Protein AF-0000000083140300 (afdb_homodimer)

Sequence (334 aa):
MFEVNGNLYGKDGLTNIEMFQKVVINVRMYYLTKLKNVFSENIDLYIDNAISGSGYTPVITPVLNKILIIKLCIKSSSFEAQIAYQFAHEYMHYIFFCKYGLQKPSADEREESICSAASLIVLHDMYPAFFDSFNDYVKALSNNSYRAGADLAEKVKYDINILARIIMFEVNGNLYGKDGLTNIEMFQKVVINVRMYYLTKLKNVFSENIDLYIDNAISGSGYTPVITPVLNKILIIKLCIKSSSFEAQIAYQFAHEYMHYIFFCKYGLQKPSADEREESICSAASLIVLHDMYPAFFDSFNDYVKALSNNSYRAGADLAEKVKYDINILARII

Solvent-accessible surface area (backbone atoms only — not comparable to full-atom values): 17562 Å² total; per-residue (Å²): 97,77,43,66,58,85,50,32,45,67,93,33,21,31,83,45,41,68,59,51,54,50,42,53,52,50,52,50,48,49,49,54,66,68,34,52,91,74,58,64,88,78,55,34,37,37,40,47,38,27,63,29,28,42,11,66,55,65,40,67,42,72,43,90,85,67,35,34,35,37,31,34,58,57,55,58,84,57,52,68,64,58,53,42,36,56,46,38,25,44,49,44,50,46,51,50,33,51,74,60,35,88,81,45,77,79,83,50,58,65,54,41,13,52,19,38,13,44,15,52,30,50,27,50,74,74,35,53,92,50,28,64,63,53,52,54,49,38,61,65,45,86,51,61,35,44,25,49,1,52,54,49,23,56,74,42,67,53,34,67,62,60,52,56,67,74,105,96,79,42,67,57,85,48,31,46,67,93,33,20,31,82,44,40,68,59,50,53,50,42,53,51,51,52,51,50,49,49,54,64,68,35,54,90,75,58,64,90,79,55,34,38,37,38,47,37,25,63,28,30,40,11,66,53,65,41,66,43,72,43,89,85,68,35,36,37,37,30,36,58,58,55,56,84,56,52,69,64,60,54,41,36,57,47,38,25,44,48,46,50,46,52,51,33,54,73,61,36,87,82,46,77,78,81,50,58,65,54,41,14,51,18,38,13,44,15,51,30,50,28,51,75,75,36,54,92,50,26,64,63,51,52,54,51,37,62,64,46,86,51,61,35,43,26,46,1,53,56,48,24,57,72,42,68,53,34,68,62,60,52,56,67,76,105

Foldseek 3Di:
DEEEPPPQDDDNHAPCVVLLVVLLVVLVVVCCVQCVPLFDQPAYEYEEEDQDDPPDPQDWADDPLGHIYGYHRDHNPDDSLNSLLRSQLRVLVVRVCRVPHNPDDDDDLQSLLLSLLSSLLSCVVPPVVCNVVVLVVQCPDPDPSSNSNSVVNVVQVSRNNSSSVVD/DEEEPPPQDDDQHAPCVVLLVVLLVVLVVVCCVQCVPQFDQPAYEYEEEDQDDPPDPQDWADDPLGHIYGYHRDHNPDDSLNSLLRSQLRVLVVRVCRVPHNPDDDDDLQSLLLSLLSSLLSCVVPPVVCNVVVLVVQCPDPDPSSNSNSVVNVVQVSRNNSSSVVD

Secondary structure (DSSP, 8-state):
-EEE-TT--STTS-TTHHHHHHHHHHHHHHHHHHTTTT----S-EEEEE-SBSSSSSSEEEEETTTEEEEEE---TT--HHHHHHHHHHHHHHHHHHHHH-TTPPPP-HHHHHHHHHHHHHHHHHH-HHHHHHHHHHHHT-S-HHHHHHHHHHHHTTT-HHHHHTT-/-EEE-TT--STTS-TTHHHHHHHHHHHHHHHHHHTTTT----S-EEEEE-SBSSSSSSEEEEETTTEEEEEE---TT--HHHHHHHHHHHHHHHHHHHHH-TTPPPP-HHHHHHHHHHHHHHHHHH-HHHHHHHHHHHHT-S-HHHHHHHHHHHHTTT-HHHHHTT-

Structure (mmCIF, N/CA/C/O backbone):
data_AF-0000000083140300-model_v1
#
loop_
_entity.id
_entity.type
_entity.pdbx_description
1 polymer 'IrrE N-terminal-like domain-containing protein'
#
loop_
_atom_site.group_PDB
_atom_site.id
_atom_site.type_symbol
_atom_site.label_atom_id
_atom_site.label_alt_id
_atom_site.label_comp_id
_atom_site.label_asym_id
_atom_site.label_entity_id
_atom_site.label_seq_id
_atom_site.pdbx_PDB_ins_code
_atom_site.Cartn_x
_atom_site.Cartn_y
_atom_site.Cartn_z
_atom_site.occupancy
_atom_site.B_iso_or_equiv
_atom_site.auth_seq_id
_atom_site.auth_comp_id
_atom_site.auth_asym_id
_atom_site.auth_atom_id
_atom_site.pdbx_PDB_model_num
ATOM 1 N N . MET A 1 1 ? -14.767 -9.395 -0.468 1 94.45 1 MET A N 1
ATOM 2 C CA . MET A 1 1 ? -14.617 -8.331 -1.457 1 94.45 1 MET A CA 1
ATOM 3 C C . MET A 1 1 ? -13.188 -8.278 -1.987 1 94.45 1 MET A C 1
ATOM 5 O O . MET A 1 1 ? -12.245 -8.634 -1.278 1 94.45 1 MET A O 1
ATOM 9 N N . PHE A 1 2 ? -13.097 -8.128 -3.214 1 98.23 2 PHE A N 1
ATOM 10 C CA . PHE A 1 2 ? -11.841 -8.031 -3.948 1 98.23 2 PHE A CA 1
ATOM 11 C C . PHE A 1 2 ? -11.737 -6.693 -4.67 1 98.23 2 PHE A C 1
ATOM 13 O O . PHE A 1 2 ? -12.663 -6.289 -5.376 1 98.23 2 PHE A O 1
ATOM 20 N N . GLU A 1 3 ? -10.617 -5.966 -4.442 1 98.26 3 GLU A N 1
ATOM 21 C CA . GLU A 1 3 ? -10.449 -4.649 -5.051 1 98.26 3 GLU A CA 1
ATOM 22 C C . GLU A 1 3 ? -9.007 -4.429 -5.5 1 98.26 3 GLU A C 1
ATOM 24 O O . GLU A 1 3 ? -8.068 -4.759 -4.773 1 98.26 3 GLU A O 1
ATOM 29 N N . VAL A 1 4 ? -8.839 -3.948 -6.705 1 97.57 4 VAL A N 1
ATOM 30 C CA . VAL A 1 4 ? -7.539 -3.514 -7.204 1 97.57 4 VAL A CA 1
ATOM 31 C C . VAL A 1 4 ? -7.404 -2.001 -7.049 1 97.57 4 VAL A C 1
ATOM 33 O O . VAL A 1 4 ? -8.347 -1.256 -7.325 1 97.57 4 VAL A O 1
ATOM 36 N N . ASN A 1 5 ? -6.237 -1.598 -6.598 1 96.05 5 ASN A N 1
ATOM 37 C CA . ASN A 1 5 ? -5.972 -0.171 -6.455 1 96.05 5 ASN A CA 1
ATOM 38 C C . ASN A 1 5 ? -6.299 0.591 -7.737 1 96.05 5 ASN A C 1
ATOM 40 O O . ASN A 1 5 ? -5.607 0.442 -8.746 1 96.05 5 ASN A O 1
ATOM 44 N N . GLY A 1 6 ? -7.302 1.44 -7.655 1 91.65 6 GLY A N 1
ATOM 45 C CA . GLY A 1 6 ? -7.757 2.195 -8.812 1 91.65 6 GLY A CA 1
ATOM 46 C C . GLY A 1 6 ? -6.879 3.391 -9.126 1 91.65 6 GLY A C 1
ATOM 47 O O . GLY A 1 6 ? -7.049 4.038 -10.162 1 91.65 6 GLY A O 1
ATOM 48 N N . ASN A 1 7 ? -5.855 3.645 -8.271 1 90.47 7 ASN A N 1
ATOM 49 C CA . ASN A 1 7 ? -5.025 4.835 -8.418 1 90.47 7 ASN A CA 1
ATOM 50 C C . ASN A 1 7 ? -3.669 4.501 -9.033 1 90.47 7 ASN A C 1
ATOM 52 O O . ASN A 1 7 ? -2.748 5.319 -8.999 1 90.47 7 ASN A O 1
ATOM 56 N N . LEU A 1 8 ? -3.479 3.375 -9.569 1 93.81 8 LEU A N 1
ATOM 57 C CA . LEU A 1 8 ? -2.169 2.953 -10.054 1 93.81 8 LEU A CA 1
ATOM 58 C C . LEU A 1 8 ? -1.835 3.633 -11.378 1 93.81 8 LEU A C 1
ATOM 60 O O . LEU A 1 8 ? -0.793 3.358 -11.976 1 93.81 8 LEU A O 1
ATOM 64 N N . TYR A 1 9 ? -2.671 4.537 -11.745 1 86.86 9 TYR A N 1
ATOM 65 C CA . TYR A 1 9 ? -2.383 5.324 -12.939 1 86.86 9 TYR A CA 1
ATOM 66 C C . TYR A 1 9 ? -1.663 6.618 -12.578 1 86.86 9 TYR A C 1
ATOM 68 O O . TYR A 1 9 ? -1.501 6.937 -11.398 1 86.86 9 TYR A O 1
ATOM 76 N N . GLY A 1 10 ? -1.153 7.331 -13.643 1 78.19 10 GLY A N 1
ATOM 77 C CA . GLY A 1 10 ? -0.576 8.648 -13.424 1 78.19 10 GLY A CA 1
ATOM 78 C C . GLY A 1 10 ? 0.94 8.646 -13.446 1 78.19 10 GLY A C 1
ATOM 79 O O . GLY A 1 10 ? 1.559 7.668 -13.871 1 78.19 10 GLY A O 1
ATOM 80 N N . LYS A 1 11 ? 1.532 9.727 -12.99 1 76.66 11 LYS A N 1
ATOM 81 C CA . LYS A 1 11 ? 2.959 9.992 -13.152 1 76.66 11 LYS A CA 1
ATOM 82 C C . LYS A 1 11 ? 3.797 8.982 -12.374 1 76.66 11 LYS A C 1
ATOM 84 O O . LYS A 1 11 ? 4.839 8.531 -12.853 1 76.66 11 LYS A O 1
ATOM 89 N N . ASP A 1 12 ? 3.419 8.521 -11.27 1 85.54 12 ASP A N 1
ATOM 90 C CA . ASP A 1 12 ? 4.207 7.577 -10.483 1 85.54 12 ASP A CA 1
ATOM 91 C C . ASP A 1 12 ? 3.528 6.21 -10.424 1 85.54 12 ASP A C 1
ATOM 93 O O . ASP A 1 12 ? 3.798 5.416 -9.52 1 85.54 12 ASP A O 1
ATOM 97 N N . GLY A 1 13 ? 2.667 6.073 -11.417 1 92.5 13 GLY A N 1
ATOM 98 C CA . GLY A 1 13 ? 1.947 4.811 -11.484 1 92.5 13 GLY A CA 1
ATOM 99 C C . GLY A 1 13 ? 2.481 3.876 -12.553 1 92.5 13 GLY A C 1
ATOM 100 O O . GLY A 1 13 ? 3.667 3.919 -12.887 1 92.5 13 GLY A O 1
ATOM 101 N N . LEU A 1 14 ? 1.684 2.945 -12.97 1 95.21 14 LEU A N 1
ATOM 102 C CA . LEU A 1 14 ? 2.025 1.936 -13.967 1 95.21 14 LEU A CA 1
ATOM 103 C C . LEU A 1 14 ? 1.507 2.336 -15.345 1 95.21 14 LEU A C 1
ATOM 105 O O . LEU A 1 14 ? 0.31 2.577 -15.517 1 95.21 14 LEU A O 1
ATOM 109 N N . THR A 1 15 ? 2.419 2.381 -16.349 1 94.98 15 THR A N 1
ATOM 110 C CA . THR A 1 15 ? 1.979 2.644 -17.715 1 94.98 15 THR A CA 1
ATOM 111 C C . THR A 1 15 ? 1.278 1.422 -18.302 1 94.98 15 THR A C 1
ATOM 113 O O . THR A 1 15 ? 0.521 1.539 -19.269 1 94.98 15 THR A O 1
ATOM 116 N N . ASN A 1 16 ? 1.552 0.268 -17.792 1 95.37 16 ASN A N 1
ATOM 117 C CA . ASN A 1 16 ? 0.917 -0.973 -18.222 1 95.37 16 ASN A CA 1
ATOM 118 C C . ASN A 1 16 ? -0.21 -1.383 -17.279 1 95.37 16 ASN A C 1
ATOM 120 O O . ASN A 1 16 ? -0.375 -2.568 -16.98 1 95.37 16 ASN A O 1
ATOM 124 N N . ILE A 1 17 ? -0.917 -0.393 -16.827 1 95.85 17 ILE A N 1
ATOM 125 C CA . ILE A 1 17 ? -1.918 -0.585 -15.783 1 95.85 17 ILE A CA 1
ATOM 126 C C . ILE A 1 17 ? -3.038 -1.485 -16.3 1 95.85 17 ILE A C 1
ATOM 128 O O . ILE A 1 17 ? -3.586 -2.296 -15.551 1 95.85 17 ILE A O 1
ATOM 132 N N . GLU A 1 18 ? -3.489 -1.344 -17.513 1 96.07 18 GLU A N 1
ATOM 133 C CA . GLU A 1 18 ? -4.539 -2.192 -18.07 1 96.07 18 GLU A CA 1
ATOM 134 C C . GLU A 1 18 ? -4.121 -3.659 -18.071 1 96.07 18 GLU A C 1
ATOM 136 O O . GLU A 1 18 ? -4.913 -4.536 -17.72 1 96.07 18 GLU A O 1
ATOM 141 N N . MET A 1 19 ? -2.905 -3.88 -18.56 1 97.44 19 MET A N 1
ATOM 142 C CA . MET A 1 19 ? -2.366 -5.237 -18.538 1 97.44 19 MET A CA 1
ATOM 143 C C . MET A 1 19 ? -2.29 -5.768 -17.11 1 97.44 19 MET A C 1
ATOM 145 O O . MET A 1 19 ? -2.65 -6.918 -16.852 1 97.44 19 MET A O 1
ATOM 149 N N . PHE A 1 20 ? -1.809 -4.946 -16.223 1 98.01 20 PHE A N 1
ATOM 150 C CA . PHE A 1 20 ? -1.71 -5.301 -14.812 1 98.01 20 PHE A CA 1
ATOM 151 C C . PHE A 1 20 ? -3.052 -5.79 -14.282 1 98.01 20 PHE A C 1
ATOM 153 O O . PHE A 1 20 ? -3.142 -6.882 -13.718 1 98.01 20 PHE A O 1
ATOM 160 N N . GLN A 1 21 ? -4.057 -4.967 -14.494 1 97.9 21 GLN A N 1
ATOM 161 C CA . GLN A 1 21 ? -5.389 -5.287 -13.994 1 97.9 21 GLN A CA 1
ATOM 162 C C . GLN A 1 21 ? -5.929 -6.56 -14.64 1 97.9 21 GLN A C 1
ATOM 164 O O . GLN A 1 21 ? -6.489 -7.419 -13.957 1 97.9 21 GLN A O 1
ATOM 169 N N . LYS A 1 22 ? -5.759 -6.665 -15.887 1 98.34 22 LYS A N 1
ATOM 170 C CA . LYS A 1 22 ? -6.244 -7.828 -16.624 1 98.34 22 LYS A CA 1
ATOM 171 C C . LYS A 1 22 ? -5.591 -9.111 -16.119 1 98.34 22 LYS A C 1
ATOM 173 O O . LYS A 1 22 ? -6.271 -10.115 -15.898 1 98.34 22 LYS A O 1
ATOM 178 N N . VAL A 1 23 ? -4.299 -9.095 -15.979 1 98.8 23 VAL A N 1
ATOM 179 C CA . VAL A 1 23 ? -3.561 -10.285 -15.568 1 98.8 23 VAL A CA 1
ATOM 180 C C . VAL A 1 23 ? -3.957 -10.674 -14.146 1 98.8 23 VAL A C 1
ATOM 182 O O . VAL A 1 23 ? -4.162 -11.854 -13.852 1 98.8 23 VAL A O 1
ATOM 185 N N . VAL A 1 24 ? -4.092 -9.718 -13.265 1 98.85 24 VAL A N 1
ATOM 186 C CA . VAL A 1 24 ? -4.479 -9.971 -11.881 1 98.85 24 VAL A CA 1
ATOM 187 C C . VAL A 1 24 ? -5.85 -10.643 -11.843 1 98.85 24 VAL A C 1
ATOM 189 O O . VAL A 1 24 ? -6.037 -11.649 -11.154 1 98.85 24 VAL A O 1
ATOM 192 N N . ILE A 1 25 ? -6.746 -10.106 -12.591 1 98.7 25 ILE A N 1
ATOM 193 C CA . ILE A 1 25 ? -8.105 -10.637 -12.621 1 98.7 25 ILE A CA 1
ATOM 194 C C . ILE A 1 25 ? -8.094 -12.046 -13.209 1 98.7 25 ILE A C 1
ATOM 196 O O . ILE A 1 25 ? -8.747 -12.95 -12.682 1 98.7 25 ILE A O 1
ATOM 200 N N . ASN A 1 26 ? -7.351 -12.262 -14.288 1 98.79 26 ASN A N 1
ATOM 201 C CA . ASN A 1 26 ? -7.297 -13.567 -14.938 1 98.79 26 ASN A CA 1
ATOM 202 C C . ASN A 1 26 ? -6.687 -14.624 -14.022 1 98.79 26 ASN A C 1
ATOM 204 O O . ASN A 1 26 ? -7.167 -15.758 -13.971 1 98.79 26 ASN A O 1
ATOM 208 N N . VAL A 1 27 ? -5.629 -14.29 -13.395 1 98.89 27 VAL A N 1
ATOM 209 C CA . VAL A 1 27 ? -4.976 -15.236 -12.496 1 98.89 27 VAL A CA 1
ATOM 210 C C . VAL A 1 27 ? -5.899 -15.556 -11.323 1 98.89 27 VAL A C 1
ATOM 212 O O . VAL A 1 27 ? -5.999 -16.71 -10.9 1 98.89 27 VAL A O 1
ATOM 215 N N . ARG A 1 28 ? -6.536 -14.525 -10.752 1 98.81 28 ARG A N 1
ATOM 216 C CA . ARG A 1 28 ? -7.521 -14.773 -9.704 1 98.81 28 ARG A CA 1
ATOM 217 C C . ARG A 1 28 ? -8.593 -15.747 -10.179 1 98.81 28 ARG A C 1
ATOM 219 O O . ARG A 1 28 ? -8.931 -16.699 -9.473 1 98.81 28 ARG A O 1
ATOM 226 N N . MET A 1 29 ? -9.124 -15.498 -11.33 1 98.49 29 MET A N 1
ATOM 227 C CA . MET A 1 29 ? -10.175 -16.351 -11.877 1 98.49 29 MET A CA 1
ATOM 228 C C . MET A 1 29 ? -9.671 -17.777 -12.073 1 98.49 29 MET A C 1
ATOM 230 O O . MET A 1 29 ? -10.42 -18.737 -11.882 1 98.49 29 MET A O 1
ATOM 234 N N . TYR A 1 30 ? -8.443 -17.89 -12.532 1 98.6 30 TYR A N 1
ATOM 235 C CA . TYR A 1 30 ? -7.823 -19.204 -12.653 1 98.6 30 TYR A CA 1
ATOM 236 C C . TYR A 1 30 ? -7.905 -19.969 -11.338 1 98.6 30 TYR A C 1
ATOM 238 O O . TYR A 1 30 ? -8.356 -21.117 -11.307 1 98.6 30 TYR A O 1
ATOM 246 N N . TYR A 1 31 ? -7.515 -19.365 -10.24 1 98.3 31 TYR A N 1
ATOM 247 C CA . TYR A 1 31 ? -7.537 -20.013 -8.933 1 98.3 31 TYR A CA 1
ATOM 248 C C . TYR A 1 31 ? -8.964 -20.335 -8.508 1 98.3 31 TYR A C 1
ATOM 250 O O . TYR A 1 31 ? -9.24 -21.434 -8.02 1 98.3 31 TYR A O 1
ATOM 258 N N . LEU A 1 32 ? -9.885 -19.377 -8.706 1 97.84 32 LEU A N 1
ATOM 259 C CA . LEU A 1 32 ? -11.266 -19.549 -8.267 1 97.84 32 LEU A CA 1
ATOM 260 C C . LEU A 1 32 ? -11.937 -20.694 -9.019 1 97.84 32 LEU A C 1
ATOM 262 O O . LEU A 1 32 ? -12.759 -21.417 -8.453 1 97.84 32 LEU A O 1
ATOM 266 N N . THR A 1 33 ? -11.572 -20.8 -10.27 1 97.75 33 THR A N 1
ATOM 267 C CA . THR A 1 33 ? -12.169 -21.845 -11.094 1 97.75 33 THR A CA 1
ATOM 268 C C . THR A 1 33 ? -11.567 -23.207 -10.762 1 97.75 33 THR A C 1
ATOM 270 O O . THR A 1 33 ? -12.294 -24.181 -10.561 1 97.75 33 THR A O 1
ATOM 273 N N . LYS A 1 34 ? -10.283 -23.298 -10.654 1 97.31 34 LYS A N 1
ATOM 274 C CA . LYS A 1 34 ? -9.582 -24.569 -10.495 1 97.31 34 LYS A CA 1
ATOM 275 C C . LYS A 1 34 ? -9.708 -25.092 -9.067 1 97.31 34 LYS A C 1
ATOM 277 O O . LYS A 1 34 ? -9.712 -26.304 -8.843 1 97.31 34 LYS A O 1
ATOM 282 N N . LEU A 1 35 ? -9.806 -24.135 -8.178 1 97.24 35 LEU A N 1
ATOM 283 C CA . LEU A 1 35 ? -9.763 -24.548 -6.78 1 97.24 35 LEU A CA 1
ATOM 284 C C . LEU A 1 35 ? -11.088 -24.254 -6.085 1 97.24 35 LEU A C 1
ATOM 286 O O . LEU A 1 35 ? -11.121 -24.013 -4.876 1 97.24 35 LEU A O 1
ATOM 290 N N . LYS A 1 36 ? -12.136 -24.202 -6.746 1 93.32 36 LYS A N 1
ATOM 291 C CA . LYS A 1 36 ? -13.453 -23.833 -6.235 1 93.32 36 LYS A CA 1
ATOM 292 C C . LYS A 1 36 ? -13.861 -24.727 -5.068 1 93.32 36 LYS A C 1
ATOM 294 O O . LYS A 1 36 ? -14.571 -24.287 -4.161 1 93.32 36 LYS A O 1
ATOM 299 N N . ASN A 1 37 ? -13.334 -25.956 -5.058 1 91.04 37 ASN A N 1
ATOM 300 C CA . ASN A 1 37 ? -13.731 -26.91 -4.029 1 91.04 37 ASN A CA 1
ATOM 301 C C . ASN A 1 37 ? -12.713 -26.966 -2.894 1 91.04 37 ASN A C 1
ATOM 303 O O . ASN A 1 37 ? -12.871 -27.744 -1.95 1 91.04 37 ASN A O 1
ATOM 307 N N . VAL A 1 38 ? -11.733 -26.135 -2.981 1 90.12 38 VAL A N 1
ATOM 308 C CA . VAL A 1 38 ? -10.629 -26.249 -2.033 1 90.12 38 VAL A CA 1
ATOM 309 C C . VAL A 1 38 ? -10.65 -25.063 -1.071 1 90.12 38 VAL A C 1
ATOM 311 O O . VAL A 1 38 ? -10.226 -25.183 0.081 1 90.12 38 VAL A O 1
ATOM 314 N N . PHE A 1 39 ? -11.083 -23.869 -1.541 1 89.96 39 PHE A N 1
ATOM 315 C CA . PHE A 1 39 ? -11.179 -22.715 -0.654 1 89.96 39 PHE A CA 1
ATOM 316 C C . PHE A 1 39 ? -12.236 -21.737 -1.151 1 89.96 39 PHE A C 1
ATOM 318 O O . PHE A 1 39 ? -12.757 -21.886 -2.258 1 89.96 39 PHE A O 1
ATOM 3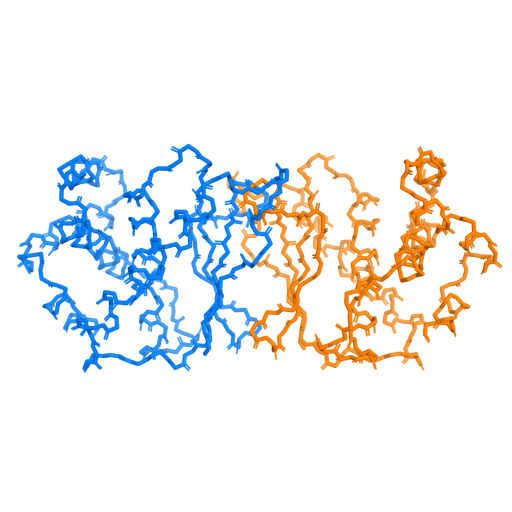25 N N . SER A 1 40 ? -12.637 -20.858 -0.4 1 92.95 40 SER A N 1
ATOM 326 C CA . SER A 1 40 ? -13.483 -19.721 -0.75 1 92.95 40 SER A CA 1
ATOM 327 C C . SER A 1 40 ? -12.85 -18.405 -0.309 1 92.95 40 SER A C 1
ATOM 329 O O . SER A 1 40 ? -12.125 -18.362 0.687 1 92.95 40 SER A O 1
ATOM 331 N N . GLU A 1 41 ? -13.019 -17.434 -1.13 1 95.87 41 GLU A N 1
ATOM 332 C CA . GLU A 1 41 ? -12.55 -16.1 -0.768 1 95.87 41 GLU A CA 1
ATOM 333 C C . GLU A 1 41 ? -13.37 -15.519 0.38 1 95.87 41 GLU A C 1
ATOM 335 O O . GLU A 1 41 ? -14.369 -14.833 0.152 1 95.87 41 GLU A O 1
ATOM 340 N N . ASN A 1 42 ? -12.942 -15.767 1.577 1 97.02 42 ASN A N 1
ATOM 341 C CA . ASN A 1 42 ? -13.728 -15.343 2.731 1 97.02 42 ASN A CA 1
ATOM 342 C C . ASN A 1 42 ? -13.053 -14.196 3.478 1 97.02 42 ASN A C 1
ATOM 344 O O 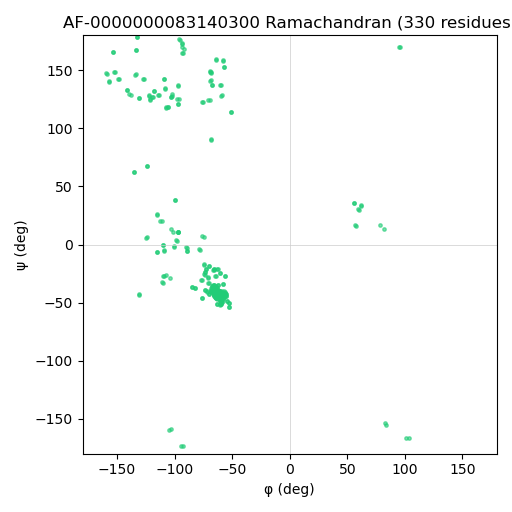. ASN A 1 42 ? -13.496 -13.81 4.561 1 97.02 42 ASN A O 1
ATOM 348 N N . ILE A 1 43 ? -11.918 -13.771 3.024 1 98.09 43 ILE A N 1
ATOM 349 C CA . ILE A 1 43 ? -11.232 -12.605 3.57 1 98.09 43 ILE A CA 1
ATOM 350 C C . ILE A 1 43 ? -11.109 -11.528 2.495 1 98.09 43 ILE A C 1
ATOM 352 O O . ILE A 1 43 ? -10.723 -11.817 1.36 1 98.09 43 ILE A O 1
ATOM 356 N N . ASP A 1 44 ? -11.444 -10.298 2.804 1 98.64 44 ASP A N 1
ATOM 357 C CA . ASP A 1 44 ? -11.344 -9.176 1.876 1 98.64 44 ASP A CA 1
ATOM 358 C C . ASP A 1 44 ? -9.901 -8.969 1.418 1 98.64 44 ASP A C 1
ATOM 360 O O . ASP A 1 44 ? -8.97 -9.07 2.22 1 98.64 44 ASP A O 1
ATOM 364 N N . LEU A 1 45 ? -9.752 -8.72 0.121 1 98.82 45 LEU A N 1
ATOM 365 C CA . LEU A 1 45 ? -8.419 -8.651 -0.467 1 98.82 45 LEU A CA 1
ATOM 366 C C . LEU A 1 45 ? -8.263 -7.392 -1.314 1 98.82 45 LEU A C 1
ATOM 368 O O . LEU A 1 45 ? -9.098 -7.111 -2.176 1 98.82 45 LEU A O 1
ATOM 372 N N . TYR A 1 46 ? -7.234 -6.595 -1.038 1 98.68 46 TYR A N 1
ATOM 373 C CA . TYR A 1 46 ? -6.877 -5.403 -1.799 1 98.68 46 TYR A CA 1
ATOM 374 C C . TYR A 1 46 ? -5.538 -5.586 -2.504 1 98.68 46 TYR A C 1
ATOM 376 O O . TYR A 1 46 ? -4.559 -6.014 -1.888 1 98.68 46 TYR A O 1
ATOM 384 N N . ILE A 1 47 ? -5.492 -5.319 -3.799 1 98.7 47 ILE A N 1
ATOM 385 C CA . ILE A 1 47 ? -4.272 -5.471 -4.584 1 98.7 47 ILE A CA 1
ATOM 386 C C . ILE A 1 47 ? -3.646 -4.101 -4.836 1 98.7 47 ILE A C 1
ATOM 388 O O . ILE A 1 47 ? -4.296 -3.205 -5.379 1 98.7 47 ILE A O 1
ATOM 392 N N . ASP A 1 48 ? -2.447 -4.004 -4.503 1 97.52 48 ASP A N 1
ATOM 393 C CA . ASP A 1 48 ? -1.678 -2.774 -4.664 1 97.52 48 ASP A CA 1
ATOM 394 C C . ASP A 1 48 ? -0.324 -3.054 -5.312 1 97.52 48 ASP A C 1
ATOM 396 O O . ASP A 1 48 ? -0.058 -4.176 -5.746 1 97.52 48 ASP A O 1
ATOM 400 N N . ASN A 1 49 ? 0.469 -2.021 -5.541 1 97.71 49 ASN A N 1
ATOM 401 C CA . ASN A 1 49 ? 1.792 -2.119 -6.149 1 97.71 49 ASN A CA 1
ATOM 402 C C . ASN A 1 49 ? 2.731 -1.036 -5.627 1 97.71 49 ASN A C 1
ATOM 404 O O . ASN A 1 49 ? 2.289 0.063 -5.285 1 97.71 49 ASN A O 1
ATOM 408 N N . ALA A 1 50 ? 3.951 -1.37 -5.436 1 95.98 50 ALA A N 1
ATOM 409 C CA . ALA A 1 50 ? 4.986 -0.388 -5.125 1 95.98 50 ALA A CA 1
ATOM 410 C C . ALA A 1 50 ? 6.369 -0.911 -5.503 1 95.98 50 ALA A C 1
ATOM 412 O O . ALA A 1 50 ? 6.693 -2.072 -5.242 1 95.98 50 ALA A O 1
ATOM 413 N N . ILE A 1 51 ? 7.198 -0.069 -6.043 1 94.38 51 ILE A N 1
ATOM 414 C CA . ILE A 1 51 ? 8.525 -0.479 -6.488 1 94.38 51 ILE A CA 1
ATOM 415 C C . ILE A 1 51 ? 9.576 -0.002 -5.488 1 94.38 51 ILE A C 1
ATOM 417 O O . ILE A 1 51 ? 10.604 -0.656 -5.299 1 94.38 51 ILE A O 1
ATOM 421 N N . SER A 1 52 ? 9.292 1.102 -4.799 1 92.78 52 SER A N 1
ATOM 422 C CA . SER A 1 52 ? 10.255 1.652 -3.851 1 92.78 52 SER A CA 1
ATOM 423 C C . SER A 1 52 ? 9.554 2.417 -2.733 1 92.78 52 SER A C 1
ATOM 425 O O . SER A 1 52 ? 8.442 2.915 -2.917 1 92.78 52 SER A O 1
ATOM 427 N N . GLY A 1 53 ? 10.16 2.389 -1.539 1 93.2 53 GLY A N 1
ATOM 428 C CA . GLY A 1 53 ? 9.676 3.174 -0.415 1 93.2 53 GLY A CA 1
ATOM 429 C C . GLY A 1 53 ? 8.525 2.516 0.321 1 93.2 53 GLY A C 1
ATOM 430 O O . GLY A 1 53 ? 7.822 3.168 1.097 1 93.2 53 GLY A O 1
ATOM 431 N N . SER A 1 54 ? 8.28 1.302 0.08 1 92.6 54 SER A N 1
ATOM 432 C CA . SER A 1 54 ? 7.106 0.648 0.65 1 92.6 54 SER 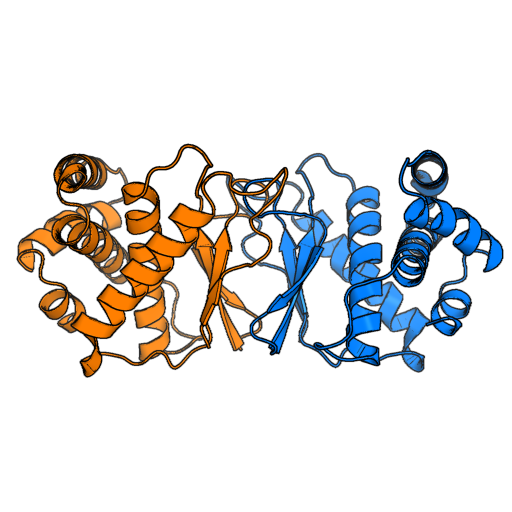A CA 1
ATOM 433 C C . SER A 1 54 ? 7.497 -0.593 1.446 1 92.6 54 SER A C 1
ATOM 435 O O . SER A 1 54 ? 6.63 -1.328 1.924 1 92.6 54 SER A O 1
ATOM 437 N N . GLY A 1 55 ? 8.778 -0.805 1.605 1 91.13 55 GLY A N 1
ATOM 438 C CA . GLY A 1 55 ? 9.245 -2.025 2.244 1 91.13 55 GLY A CA 1
ATOM 439 C C . GLY A 1 55 ? 9.332 -3.202 1.292 1 91.13 55 GLY A C 1
ATOM 440 O O . GLY A 1 55 ? 9.503 -3.019 0.084 1 91.13 55 GLY A O 1
ATOM 441 N N . TYR A 1 56 ? 9.246 -4.382 1.827 1 89.62 56 TYR A N 1
ATOM 442 C CA . TYR A 1 56 ? 9.416 -5.589 1.026 1 89.62 56 TYR A CA 1
ATOM 443 C C . TYR A 1 56 ? 8.246 -5.778 0.068 1 89.62 56 TYR A C 1
ATOM 445 O O . TYR A 1 56 ? 7.084 -5.717 0.478 1 89.62 56 TYR A O 1
ATOM 453 N N . THR A 1 57 ? 8.492 -5.887 -1.129 1 94.02 57 THR A N 1
ATOM 454 C CA . THR A 1 57 ? 7.554 -6.289 -2.171 1 94.02 57 THR A CA 1
ATOM 455 C C . THR A 1 57 ? 8.183 -7.329 -3.094 1 94.02 57 THR A C 1
ATOM 457 O O . THR A 1 57 ? 9.399 -7.334 -3.294 1 94.02 57 THR A O 1
ATOM 460 N N . PRO A 1 58 ? 7.463 -8.241 -3.616 1 96.63 58 PRO A N 1
ATOM 461 C CA . PRO A 1 58 ? 6.047 -8.537 -3.382 1 96.63 58 PRO A CA 1
ATOM 462 C C . PRO A 1 58 ? 5.785 -9.1 -1.987 1 96.63 58 PRO A C 1
ATOM 464 O O . PRO A 1 58 ? 6.667 -9.727 -1.395 1 96.63 58 PRO A O 1
ATOM 467 N N . VAL A 1 59 ? 4.55 -8.798 -1.443 1 96.82 59 VAL A N 1
ATOM 468 C CA . VAL A 1 59 ? 4.216 -9.285 -0.109 1 96.82 59 VAL A CA 1
ATOM 469 C C . VAL A 1 59 ? 2.7 -9.28 0.079 1 96.82 59 VAL A C 1
ATOM 471 O O . VAL A 1 59 ? 1.989 -8.519 -0.581 1 96.82 59 VAL A O 1
ATOM 474 N N . ILE A 1 60 ? 2.173 -10.208 0.839 1 98.1 60 ILE A N 1
ATOM 475 C CA . ILE A 1 60 ? 0.806 -10.147 1.345 1 98.1 60 ILE A CA 1
ATOM 476 C C . ILE A 1 60 ? 0.823 -9.859 2.845 1 98.1 60 ILE A C 1
ATOM 478 O O . ILE A 1 60 ? 1.611 -10.451 3.587 1 98.1 60 ILE A O 1
ATOM 482 N N . THR A 1 61 ? 0.018 -8.952 3.298 1 96.35 61 THR A N 1
ATOM 483 C CA . THR A 1 61 ? 0.052 -8.497 4.684 1 96.35 61 THR A CA 1
ATOM 484 C C . THR A 1 61 ? -1.362 -8.348 5.239 1 96.35 61 THR A C 1
ATOM 486 O O . THR A 1 61 ? -2.218 -7.722 4.611 1 96.35 61 THR A O 1
ATOM 489 N N . PRO A 1 62 ? -1.61 -8.961 6.395 1 97.55 62 PRO A N 1
ATOM 490 C CA . PRO A 1 62 ? -2.842 -8.577 7.087 1 97.55 62 PRO A CA 1
ATOM 491 C C . PRO A 1 62 ? -2.809 -7.138 7.597 1 97.55 62 PRO A C 1
ATOM 493 O O . PRO A 1 62 ? -1.781 -6.682 8.105 1 97.55 62 PRO A O 1
ATOM 496 N N . VAL A 1 63 ? -3.872 -6.457 7.42 1 97.56 63 VAL A N 1
ATOM 497 C CA . VAL A 1 63 ? -3.974 -5.06 7.829 1 97.56 63 VAL A CA 1
ATOM 498 C C . VAL A 1 63 ? -5.143 -4.889 8.797 1 97.56 63 VAL A C 1
ATOM 500 O O . VAL A 1 63 ? -6.254 -5.348 8.526 1 97.56 63 VAL A O 1
ATOM 503 N N . LEU A 1 64 ? -4.868 -4.27 9.945 1 97.8 64 LEU A N 1
ATOM 504 C CA . LEU A 1 64 ? -5.856 -3.938 10.965 1 97.8 64 LEU A CA 1
ATOM 505 C C . LEU A 1 64 ? -6.594 -5.187 11.434 1 97.8 64 LEU A C 1
ATOM 507 O O . LEU A 1 64 ? -7.691 -5.093 11.991 1 97.8 64 LEU A O 1
ATOM 511 N N . ASN A 1 65 ? -5.948 -6.375 11.087 1 95.86 65 ASN A N 1
ATOM 512 C CA . ASN A 1 65 ? -6.554 -7.669 11.381 1 95.86 65 ASN A CA 1
ATOM 513 C C . ASN A 1 65 ? -7.949 -7.786 10.774 1 95.86 65 ASN A C 1
ATOM 515 O O . ASN A 1 65 ? -8.859 -8.331 11.401 1 95.86 65 ASN A O 1
ATOM 519 N N . LYS A 1 66 ? -8.093 -7.184 9.605 1 97.27 66 LYS A N 1
ATOM 520 C CA . LYS A 1 66 ? -9.418 -7.129 8.993 1 97.27 66 LYS A CA 1
ATOM 521 C C . LYS A 1 66 ? -9.368 -7.568 7.533 1 97.27 66 LYS A C 1
ATOM 523 O O . LYS A 1 66 ? -10.281 -8.241 7.05 1 97.27 66 LYS A O 1
ATOM 528 N N . ILE A 1 67 ? -8.374 -7.1 6.844 1 98.41 67 ILE A N 1
ATOM 529 C CA . ILE A 1 67 ? -8.278 -7.383 5.416 1 98.41 67 ILE A CA 1
ATOM 530 C C . ILE A 1 67 ? -6.856 -7.819 5.071 1 98.41 67 ILE A C 1
ATOM 532 O O . ILE A 1 67 ? -5.951 -7.722 5.904 1 98.41 67 ILE A O 1
ATOM 536 N N . LEU A 1 68 ? -6.708 -8.324 3.922 1 98.63 68 LEU A N 1
ATOM 537 C CA . LEU A 1 68 ? -5.384 -8.612 3.38 1 98.63 68 LEU A CA 1
ATOM 538 C C . LEU A 1 68 ? -5.038 -7.65 2.249 1 98.63 68 LEU A C 1
ATOM 540 O O . LEU A 1 68 ? -5.902 -7.298 1.442 1 98.63 68 LEU A O 1
ATOM 544 N N . ILE A 1 69 ? -3.805 -7.268 2.201 1 98.47 69 ILE A N 1
ATOM 545 C CA . ILE A 1 69 ? -3.294 -6.462 1.098 1 98.47 69 ILE A CA 1
ATOM 546 C C . ILE A 1 69 ? -2.145 -7.197 0.411 1 98.47 69 ILE A C 1
ATOM 548 O O . ILE A 1 69 ? -1.194 -7.626 1.068 1 98.47 69 ILE A O 1
ATOM 552 N N . ILE A 1 70 ? -2.262 -7.387 -0.836 1 98.66 70 ILE A N 1
ATOM 553 C CA . ILE A 1 70 ? -1.13 -7.817 -1.65 1 98.66 70 ILE A CA 1
ATOM 554 C C . ILE A 1 70 ? -0.485 -6.605 -2.318 1 98.66 70 ILE A C 1
ATOM 556 O O . ILE A 1 70 ? -1.16 -5.83 -3 1 98.66 70 ILE A O 1
ATOM 560 N N . LYS A 1 71 ? 0.72 -6.397 -2.051 1 97.6 71 LYS A N 1
ATOM 561 C CA . LYS A 1 71 ? 1.52 -5.411 -2.772 1 97.6 71 LYS A CA 1
ATOM 562 C C . LYS A 1 71 ? 2.519 -6.09 -3.705 1 97.6 71 LYS A C 1
ATOM 564 O O . LYS A 1 71 ? 3.384 -6.844 -3.255 1 97.6 71 LYS A O 1
ATOM 569 N N . LEU A 1 72 ? 2.377 -5.838 -4.969 1 98.39 72 LEU A N 1
ATOM 570 C CA . LEU A 1 72 ? 3.309 -6.391 -5.945 1 98.39 72 LEU A CA 1
ATOM 571 C C . LEU A 1 72 ? 4.434 -5.404 -6.242 1 98.39 72 LEU A C 1
ATOM 573 O O . LEU A 1 72 ? 4.495 -4.328 -5.643 1 98.39 72 LEU A O 1
ATOM 577 N N . CYS A 1 73 ? 5.419 -5.856 -7.01 1 97.26 73 CYS A N 1
ATOM 578 C CA . CYS A 1 73 ? 6.547 -5.038 -7.439 1 97.26 73 CYS A CA 1
ATOM 579 C C . CYS A 1 73 ? 6.669 -5.031 -8.958 1 97.26 73 CYS A C 1
ATOM 581 O O . CYS A 1 73 ? 7.649 -5.535 -9.509 1 97.26 73 CYS A O 1
ATOM 583 N N . ILE A 1 74 ? 5.671 -4.412 -9.564 1 97.92 74 ILE A N 1
ATOM 584 C CA . ILE A 1 74 ? 5.591 -4.427 -11.021 1 97.92 74 ILE A CA 1
ATOM 585 C C . ILE A 1 74 ? 6.061 -3.085 -11.577 1 97.92 74 ILE A C 1
ATOM 587 O O . ILE A 1 74 ? 5.619 -2.028 -11.122 1 97.92 74 ILE A O 1
ATOM 591 N N . LYS A 1 75 ? 6.934 -3.137 -12.503 1 96 75 LYS A N 1
ATOM 592 C CA . LYS A 1 75 ? 7.401 -1.965 -13.237 1 96 75 LYS A CA 1
ATOM 593 C C . LYS A 1 75 ? 6.606 -1.771 -14.525 1 96 75 LYS A C 1
ATOM 595 O O . LYS A 1 75 ? 5.982 -2.71 -15.024 1 96 75 LYS A O 1
ATOM 600 N N . SER A 1 76 ? 6.745 -0.622 -15.067 1 94.31 76 SER A N 1
ATOM 601 C CA . SER A 1 76 ? 6.059 -0.325 -16.32 1 94.31 76 SER A CA 1
ATOM 602 C C . SER A 1 76 ? 6.602 -1.176 -17.463 1 94.31 76 SER A C 1
ATOM 604 O O . SER A 1 76 ? 5.903 -1.419 -18.449 1 94.31 76 SER A O 1
ATOM 606 N N . SER A 1 77 ? 7.806 -1.664 -17.316 1 95.12 77 SER A N 1
ATOM 607 C CA . SER A 1 77 ? 8.438 -2.476 -18.351 1 95.12 77 SER A CA 1
ATOM 608 C C . SER A 1 77 ? 8.116 -3.955 -18.167 1 95.12 77 SER A C 1
ATOM 610 O O . SER A 1 77 ? 8.458 -4.781 -19.015 1 95.12 77 SER A O 1
ATOM 612 N N . SER A 1 78 ? 7.437 -4.298 -17.081 1 96.05 78 SER A N 1
ATOM 613 C CA . SER A 1 78 ? 7.134 -5.701 -16.815 1 96.05 78 SER A CA 1
ATOM 614 C C . SER A 1 78 ? 6.127 -6.249 -17.821 1 96.05 78 SER A C 1
ATOM 616 O O . SER A 1 78 ? 5.181 -5.557 -18.2 1 96.05 78 SER A O 1
ATOM 618 N N . PHE A 1 79 ? 6.302 -7.423 -18.228 1 95.57 79 PHE A N 1
ATOM 619 C CA . PHE A 1 79 ? 5.352 -8.08 -19.118 1 95.57 79 PHE A CA 1
ATOM 620 C C . PHE A 1 79 ? 4.382 -8.95 -18.328 1 95.57 79 PHE A C 1
ATOM 622 O O . PHE A 1 79 ? 4.487 -9.051 -17.104 1 95.57 79 PHE A O 1
ATOM 629 N N . GLU A 1 80 ? 3.456 -9.528 -18.997 1 97.82 80 GLU A N 1
ATOM 630 C CA . GLU A 1 80 ? 2.322 -10.219 -18.392 1 97.82 80 GLU A CA 1
ATOM 631 C C . GLU A 1 80 ? 2.787 -11.364 -17.497 1 97.82 80 GLU A C 1
ATOM 633 O O . GLU A 1 80 ? 2.269 -11.546 -16.393 1 97.82 80 GLU A O 1
ATOM 638 N N . ALA A 1 81 ? 3.778 -12.075 -17.967 1 98.27 81 ALA A N 1
ATOM 639 C CA . ALA A 1 81 ? 4.224 -13.262 -17.242 1 98.27 81 ALA A CA 1
ATOM 640 C C . ALA A 1 81 ? 4.832 -12.884 -15.895 1 98.27 81 ALA A C 1
ATOM 642 O O . ALA A 1 81 ? 4.703 -13.626 -14.918 1 98.27 81 ALA A O 1
ATOM 643 N N . GLN A 1 82 ? 5.496 -11.748 -15.856 1 98.31 82 GLN A N 1
ATOM 644 C CA . GLN A 1 82 ? 6.069 -11.279 -14.599 1 98.31 82 GLN A CA 1
ATOM 645 C C . GLN A 1 82 ? 4.977 -10.93 -13.592 1 98.31 82 GLN A C 1
ATOM 647 O O . GLN A 1 82 ? 5.1 -11.236 -12.404 1 98.31 82 GLN A O 1
ATOM 652 N N . ILE A 1 83 ? 3.921 -10.3 -14.067 1 98.76 83 ILE A N 1
ATOM 653 C CA . ILE A 1 83 ? 2.782 -9.949 -13.225 1 98.76 83 ILE A CA 1
ATOM 654 C C . ILE A 1 83 ? 2.119 -11.219 -12.699 1 98.76 83 ILE A C 1
ATOM 656 O O . ILE A 1 83 ? 1.87 -11.346 -11.498 1 98.76 83 ILE A O 1
ATOM 660 N N . ALA A 1 84 ? 1.92 -12.159 -13.609 1 98.9 84 ALA A N 1
ATOM 661 C CA . ALA A 1 84 ? 1.266 -13.416 -13.255 1 98.9 84 ALA A CA 1
ATOM 662 C C . ALA A 1 84 ? 2.093 -14.195 -12.236 1 98.9 84 ALA A C 1
ATOM 664 O O . ALA A 1 84 ? 1.547 -14.75 -11.279 1 98.9 84 ALA A O 1
ATOM 665 N N . TYR A 1 85 ? 3.368 -14.226 -12.46 1 98.8 85 TYR A N 1
ATOM 666 C CA . TYR A 1 85 ? 4.277 -14.953 -11.582 1 98.8 85 TYR A CA 1
ATOM 667 C C . TYR A 1 85 ? 4.208 -14.414 -10.158 1 98.8 85 TYR A C 1
ATOM 669 O O . TYR A 1 85 ? 4.032 -15.178 -9.206 1 98.8 85 TYR A O 1
ATOM 677 N N . GLN A 1 86 ? 4.338 -13.113 -9.955 1 98.76 86 GLN A N 1
ATOM 678 C CA . GLN A 1 86 ? 4.326 -12.497 -8.632 1 98.76 86 GLN A CA 1
ATOM 679 C C . GLN A 1 86 ? 2.962 -12.65 -7.966 1 98.76 86 GLN A C 1
ATOM 681 O O . GLN A 1 86 ? 2.876 -13 -6.787 1 98.76 86 GLN A O 1
ATOM 686 N N . PHE A 1 87 ? 1.891 -12.418 -8.75 1 98.93 87 PHE A N 1
ATOM 687 C CA . PHE A 1 87 ? 0.553 -12.432 -8.171 1 98.93 87 PHE A CA 1
ATOM 688 C C . PHE A 1 87 ? 0.146 -13.849 -7.783 1 98.93 87 PHE A C 1
ATOM 690 O O . PHE A 1 87 ? -0.462 -14.06 -6.732 1 98.93 87 PHE A O 1
ATOM 697 N N . ALA A 1 88 ? 0.454 -14.778 -8.658 1 98.92 88 ALA A N 1
ATOM 698 C CA . ALA A 1 88 ? 0.124 -16.168 -8.35 1 98.92 88 ALA A CA 1
ATOM 699 C C . ALA A 1 88 ? 0.756 -16.603 -7.031 1 98.92 88 ALA A C 1
ATOM 701 O O . ALA A 1 88 ? 0.119 -17.287 -6.226 1 98.92 88 ALA A O 1
ATOM 702 N N . HIS A 1 89 ? 1.957 -16.211 -6.784 1 98.85 89 HIS A N 1
ATOM 703 C CA . HIS A 1 89 ? 2.668 -16.514 -5.547 1 98.85 89 HIS A CA 1
ATOM 704 C C . HIS A 1 89 ? 1.936 -15.944 -4.337 1 98.85 89 HIS A C 1
ATOM 706 O O . HIS A 1 89 ? 1.648 -16.669 -3.382 1 98.85 89 HIS A O 1
ATOM 712 N N . GLU A 1 90 ? 1.614 -14.681 -4.384 1 98.82 90 GLU A N 1
ATOM 713 C CA . GLU A 1 90 ? 0.969 -14.007 -3.261 1 98.82 90 GLU A CA 1
ATOM 714 C C . GLU A 1 90 ? -0.47 -14.482 -3.085 1 98.82 90 GLU A C 1
ATOM 716 O O . GLU A 1 90 ? -0.975 -14.546 -1.962 1 98.82 90 GLU A O 1
ATOM 721 N N . TYR A 1 91 ? -1.125 -14.812 -4.234 1 98.82 91 TYR A N 1
ATOM 722 C CA . TYR A 1 91 ? -2.494 -15.303 -4.13 1 98.82 91 TYR A CA 1
ATOM 723 C C . TYR A 1 91 ? -2.536 -16.664 -3.447 1 98.82 91 TYR A C 1
ATOM 725 O O . TYR A 1 91 ? -3.487 -16.975 -2.725 1 98.82 91 TYR A O 1
ATOM 733 N N . MET A 1 92 ? -1.517 -17.498 -3.709 1 98.6 92 MET A N 1
ATOM 734 C CA . MET A 1 92 ? -1.458 -18.764 -2.984 1 98.6 92 MET A CA 1
ATOM 735 C C . MET A 1 92 ? -1.304 -18.527 -1.486 1 98.6 92 MET A C 1
ATOM 737 O O . MET A 1 92 ? -1.93 -19.214 -0.676 1 98.6 92 MET A O 1
ATOM 741 N N . HIS A 1 93 ? -0.506 -17.554 -1.048 1 98.67 93 HIS A N 1
ATOM 742 C CA . HIS A 1 93 ? -0.486 -17.156 0.355 1 98.67 93 HIS A CA 1
ATOM 743 C C . HIS A 1 93 ? -1.876 -16.749 0.832 1 98.67 93 HIS A C 1
ATOM 745 O O . HIS A 1 93 ? -2.253 -17.032 1.971 1 98.67 93 HIS A O 1
ATOM 751 N N . TYR A 1 94 ? -2.573 -16.03 -0.001 1 98.62 94 TYR A N 1
ATOM 752 C CA . TYR A 1 94 ? -3.937 -15.632 0.333 1 98.62 94 TYR A CA 1
ATOM 753 C C . TYR A 1 94 ? -4.794 -16.848 0.662 1 98.62 94 TYR A C 1
ATOM 755 O O . TYR A 1 94 ? -5.574 -16.826 1.617 1 98.62 94 TYR A O 1
ATOM 763 N N . ILE A 1 95 ? -4.645 -17.858 -0.156 1 98.05 95 ILE A N 1
ATOM 764 C CA . ILE A 1 95 ? -5.399 -19.087 0.068 1 98.05 95 ILE A CA 1
ATOM 765 C C . ILE A 1 95 ? -5.035 -19.676 1.429 1 98.05 95 ILE A C 1
ATOM 767 O O . ILE A 1 95 ? -5.909 -20.14 2.165 1 98.05 95 ILE A O 1
ATOM 771 N N . PHE A 1 96 ? -3.747 -19.647 1.818 1 98.07 96 PHE A N 1
ATOM 772 C CA . PHE A 1 96 ? -3.343 -20.079 3.151 1 98.07 96 PHE A CA 1
ATOM 773 C C . PHE A 1 96 ? -4.063 -19.271 4.224 1 98.07 96 PHE A C 1
ATOM 775 O O . PHE A 1 96 ? -4.533 -19.829 5.218 1 98.07 96 PHE A O 1
ATOM 782 N N . PHE A 1 97 ? -4.161 -17.96 4.028 1 98.2 97 PHE A N 1
ATOM 783 C CA . PHE A 1 97 ? -4.853 -17.11 4.989 1 98.2 97 PHE A CA 1
ATOM 784 C C . PHE A 1 97 ? -6.331 -17.471 5.066 1 98.2 97 PHE A C 1
ATOM 786 O O . PHE A 1 97 ? -6.919 -17.476 6.15 1 98.2 97 PHE A O 1
ATOM 793 N N . CYS A 1 98 ? -6.924 -17.724 3.916 1 97.32 98 CYS A N 1
ATOM 794 C CA . CYS A 1 98 ? -8.338 -18.082 3.89 1 97.32 98 CYS A CA 1
ATOM 795 C C . CYS A 1 98 ? -8.588 -19.376 4.655 1 97.32 98 CYS A C 1
ATOM 797 O O . CYS A 1 98 ? -9.628 -19.53 5.298 1 97.32 98 CYS A O 1
ATOM 799 N N . LYS A 1 99 ? -7.645 -20.276 4.583 1 96.47 99 LYS A N 1
ATOM 800 C CA . LYS A 1 99 ? -7.8 -21.587 5.206 1 96.47 99 LYS A CA 1
ATOM 801 C C . LYS A 1 99 ? -7.472 -21.53 6.695 1 96.47 99 LYS A C 1
ATOM 803 O O . LYS A 1 99 ? -8.119 -22.198 7.505 1 96.47 99 LYS A O 1
ATOM 808 N N . TYR A 1 100 ? -6.462 -20.725 7.063 1 97.03 100 TYR A N 1
ATOM 809 C CA . TYR A 1 100 ? -5.937 -20.848 8.419 1 97.03 100 TYR A CA 1
ATOM 810 C C . TYR A 1 100 ? -6.179 -19.571 9.214 1 97.03 100 TYR A C 1
ATOM 812 O O . TYR A 1 100 ? -5.878 -19.51 10.409 1 97.03 100 TYR A O 1
ATOM 820 N N . GLY A 1 101 ? -6.686 -18.54 8.531 1 96.96 101 GLY A N 1
ATOM 821 C CA . GLY A 1 101 ? -7.058 -17.316 9.223 1 96.96 101 GLY A CA 1
ATOM 822 C C . GLY A 1 101 ? -5.964 -16.265 9.205 1 96.96 101 GLY A C 1
ATOM 823 O O . GLY A 1 101 ? -4.818 -16.56 8.857 1 96.96 101 GLY A O 1
ATOM 824 N N . LEU A 1 102 ? -6.296 -15.052 9.63 1 97.38 102 LEU A N 1
ATOM 825 C CA . LEU A 1 102 ? -5.407 -13.897 9.561 1 97.38 102 LEU A CA 1
ATOM 826 C C . LEU A 1 102 ? -4.294 -14.006 10.597 1 97.38 102 LEU A C 1
ATOM 828 O O . LEU A 1 102 ? -3.268 -13.331 10.485 1 97.38 102 LEU A O 1
ATOM 832 N N . GLN A 1 103 ? -4.498 -14.798 11.609 1 95.75 103 GLN A N 1
ATOM 833 C CA . GLN A 1 103 ? -3.535 -14.901 12.701 1 95.75 103 GLN A CA 1
ATOM 834 C C . GLN A 1 103 ? -2.608 -16.097 12.506 1 95.75 103 GLN A C 1
ATOM 836 O O . GLN A 1 103 ? -1.873 -16.475 13.42 1 95.75 103 GLN A O 1
ATOM 841 N N . LYS A 1 104 ? -2.715 -16.652 11.288 1 96.18 104 LYS A N 1
ATOM 842 C CA . LYS A 1 104 ? -1.825 -17.786 11.056 1 96.18 104 LYS A CA 1
ATOM 843 C C . LYS A 1 104 ? -0.365 -17.388 11.253 1 96.18 104 LYS A C 1
ATOM 845 O O . LYS A 1 104 ? -0.012 -16.214 11.118 1 96.18 104 LYS A O 1
ATOM 850 N N . PRO A 1 105 ? 0.475 -18.36 11.515 1 94.9 105 PRO A N 1
ATOM 851 C CA . PRO A 1 105 ? 1.904 -18.046 11.593 1 94.9 105 PRO A CA 1
ATOM 852 C C . PRO A 1 105 ? 2.474 -17.555 10.265 1 94.9 105 PRO A C 1
ATOM 854 O O . PRO A 1 105 ? 1.857 -17.751 9.214 1 94.9 105 PRO A O 1
ATOM 857 N N . SER A 1 106 ? 3.596 -16.882 10.355 1 95.02 106 SER A N 1
ATOM 858 C CA . SER A 1 106 ? 4.311 -16.468 9.152 1 95.02 106 SER A CA 1
ATOM 859 C C . SER A 1 106 ? 4.645 -17.664 8.268 1 95.02 106 SER A C 1
ATOM 861 O O . SER A 1 106 ? 4.81 -18.782 8.762 1 95.02 106 SER A O 1
ATOM 863 N N . ALA A 1 107 ? 4.765 -17.428 7.014 1 95.83 107 ALA A N 1
ATOM 864 C CA . ALA A 1 107 ? 5.047 -18.484 6.045 1 95.83 107 ALA A CA 1
ATOM 865 C C . ALA A 1 107 ? 6.364 -19.185 6.367 1 95.83 107 ALA A C 1
ATOM 867 O O . ALA A 1 107 ? 7.387 -18.53 6.582 1 95.83 107 ALA A O 1
ATOM 868 N N . ASP A 1 108 ? 6.356 -20.47 6.453 1 95.85 108 ASP A N 1
ATOM 869 C CA . ASP A 1 108 ? 7.568 -21.268 6.615 1 95.85 108 ASP A CA 1
ATOM 870 C C . ASP A 1 108 ? 8.108 -21.727 5.262 1 95.85 108 ASP A C 1
ATOM 872 O O . ASP A 1 108 ? 7.648 -21.266 4.215 1 95.85 108 ASP A O 1
ATOM 876 N N . GLU A 1 109 ? 9.112 -22.564 5.282 1 96.31 109 GLU A N 1
ATOM 877 C CA . GLU A 1 109 ? 9.756 -23.034 4.059 1 96.31 109 GLU A CA 1
ATOM 878 C C . GLU A 1 109 ? 8.781 -23.821 3.189 1 96.31 109 GLU A C 1
ATOM 880 O O . GLU A 1 109 ? 8.826 -23.732 1.96 1 96.31 109 GLU A O 1
ATOM 885 N N . ARG A 1 110 ? 7.984 -24.591 3.806 1 96.87 110 ARG A N 1
ATOM 886 C CA . ARG A 1 110 ? 7.014 -25.394 3.069 1 96.87 110 ARG A CA 1
ATOM 887 C C . ARG A 1 110 ? 6.022 -24.507 2.324 1 96.87 110 ARG A C 1
ATOM 889 O O . ARG A 1 110 ? 5.772 -24.71 1.134 1 96.87 110 ARG A O 1
ATOM 896 N N . GLU A 1 111 ? 5.437 -23.578 3.061 1 98.08 111 GLU A N 1
ATOM 897 C CA . GLU A 1 111 ? 4.501 -22.656 2.424 1 98.08 111 GLU A CA 1
ATOM 898 C C . GLU A 1 111 ? 5.165 -21.898 1.279 1 98.08 111 GLU A C 1
ATOM 900 O O . GLU A 1 111 ? 4.572 -21.731 0.211 1 98.08 111 GLU A O 1
ATOM 905 N N . GLU A 1 112 ? 6.355 -21.45 1.449 1 98.16 112 GLU A N 1
ATOM 906 C CA . GLU A 1 112 ? 7.088 -20.744 0.402 1 98.16 112 GLU A CA 1
ATOM 907 C C . GLU A 1 112 ? 7.29 -21.631 -0.824 1 98.16 112 GLU A C 1
ATOM 909 O O . GLU A 1 112 ? 7.185 -21.163 -1.96 1 98.16 112 GLU A O 1
ATOM 914 N N . SER A 1 113 ? 7.602 -22.88 -0.578 1 98.25 113 SER A N 1
ATOM 915 C CA . SER A 1 113 ? 7.787 -23.809 -1.688 1 98.25 113 SER A CA 1
ATOM 916 C C . SER A 1 113 ? 6.488 -24.016 -2.459 1 98.25 113 SER A C 1
ATOM 918 O O . SER A 1 113 ? 6.495 -24.089 -3.689 1 98.25 113 SER A O 1
ATOM 920 N N . ILE A 1 114 ? 5.457 -24.104 -1.708 1 98.5 114 ILE A N 1
ATOM 921 C CA . ILE A 1 114 ? 4.152 -24.311 -2.327 1 98.5 114 ILE A CA 1
ATOM 922 C C . ILE A 1 114 ? 3.775 -23.087 -3.158 1 98.5 114 ILE A C 1
ATOM 924 O O . ILE A 1 114 ? 3.299 -23.218 -4.288 1 98.5 114 ILE A O 1
ATOM 928 N N . CYS A 1 115 ? 3.976 -21.928 -2.657 1 98.66 115 CYS A N 1
ATOM 929 C CA . CYS A 1 115 ? 3.646 -20.7 -3.37 1 98.66 115 CYS A CA 1
ATOM 930 C C . CYS A 1 115 ? 4.532 -20.528 -4.598 1 98.66 115 CYS A C 1
ATOM 932 O O . CYS A 1 115 ? 4.073 -20.054 -5.639 1 98.66 115 CYS A O 1
ATOM 934 N N . SER A 1 116 ? 5.825 -20.906 -4.436 1 98.64 116 SER A N 1
ATOM 935 C CA . SER A 1 116 ? 6.724 -20.885 -5.585 1 98.64 116 SER A CA 1
ATOM 936 C C . SER A 1 116 ? 6.257 -21.851 -6.67 1 98.64 116 SER A C 1
ATOM 938 O O . SER A 1 116 ? 6.256 -21.509 -7.854 1 98.64 116 SER A O 1
ATOM 940 N N . ALA A 1 117 ? 5.862 -23.034 -6.309 1 98.72 117 ALA A N 1
ATOM 941 C CA . ALA A 1 117 ? 5.329 -24.007 -7.259 1 98.72 117 ALA A CA 1
ATOM 942 C C . ALA A 1 117 ? 4.088 -23.464 -7.962 1 98.72 117 ALA A C 1
ATOM 944 O O . ALA A 1 117 ? 3.934 -23.624 -9.175 1 98.72 117 ALA A O 1
ATOM 945 N N . ALA A 1 118 ? 3.199 -22.871 -7.179 1 98.8 118 ALA A N 1
ATOM 946 C CA . ALA A 1 118 ? 1.965 -22.316 -7.728 1 98.8 118 ALA A CA 1
ATOM 947 C C . ALA A 1 118 ? 2.261 -21.314 -8.841 1 98.8 118 ALA A C 1
ATOM 949 O O . ALA A 1 118 ? 1.586 -21.306 -9.872 1 98.8 118 ALA A O 1
ATOM 950 N N . SER A 1 119 ? 3.261 -20.439 -8.668 1 98.67 119 SER A N 1
ATOM 951 C CA . SER A 1 119 ? 3.655 -19.472 -9.688 1 98.67 119 SER A CA 1
ATOM 952 C C . SER A 1 119 ? 4.022 -20.167 -10.995 1 98.67 119 SER A C 1
ATOM 954 O O . SER A 1 119 ? 3.608 -19.733 -12.072 1 98.67 119 SER A O 1
ATOM 956 N N . LEU A 1 120 ? 4.782 -21.195 -10.871 1 98.7 120 LEU A N 1
ATOM 957 C CA . LEU A 1 120 ? 5.241 -21.911 -12.056 1 98.7 120 LEU A CA 1
ATOM 958 C C . LEU A 1 120 ? 4.081 -22.625 -12.742 1 98.7 120 LEU A C 1
ATOM 960 O O . LEU A 1 120 ? 4.004 -22.654 -13.972 1 98.7 120 LEU A O 1
ATOM 964 N N . ILE A 1 121 ? 3.186 -23.194 -11.986 1 98.88 121 ILE A N 1
ATOM 965 C CA . ILE A 1 121 ? 2.039 -23.903 -12.543 1 98.88 121 ILE A CA 1
ATOM 966 C C . ILE A 1 121 ? 1.146 -22.924 -13.302 1 98.88 121 ILE A C 1
ATOM 968 O O . ILE A 1 121 ? 0.688 -23.221 -14.408 1 98.88 121 ILE A O 1
ATOM 972 N N . VAL A 1 122 ? 0.91 -21.785 -12.719 1 98.83 122 VAL A N 1
ATOM 973 C CA . VAL A 1 122 ? 0.098 -20.768 -13.378 1 98.83 122 VAL A CA 1
ATOM 974 C C . VAL A 1 122 ? 0.76 -20.347 -14.688 1 98.83 122 VAL A C 1
ATOM 976 O O . VAL A 1 122 ? 0.089 -20.208 -15.714 1 98.83 122 VAL A O 1
ATOM 979 N N . LEU A 1 123 ? 2.07 -20.145 -14.684 1 98.76 123 LEU A N 1
ATOM 980 C CA . LEU A 1 123 ? 2.773 -19.779 -15.909 1 98.76 123 LEU A CA 1
ATOM 981 C C . LEU A 1 123 ? 2.694 -20.902 -16.937 1 98.76 123 LEU A C 1
ATOM 983 O O . LEU A 1 123 ? 2.532 -20.646 -18.132 1 98.76 123 LEU A O 1
ATOM 987 N N . HIS A 1 124 ? 2.864 -22.109 -16.463 1 98.67 124 HIS A N 1
ATOM 988 C CA . HIS A 1 124 ? 2.758 -23.268 -17.342 1 98.67 124 HIS A CA 1
ATOM 989 C C . HIS A 1 124 ? 1.416 -23.288 -18.067 1 98.67 124 HIS A C 1
ATOM 991 O O . HIS A 1 124 ? 1.362 -23.529 -19.275 1 98.67 124 HIS A O 1
ATOM 997 N N . ASP A 1 125 ? 0.389 -22.998 -17.395 1 98.68 125 ASP A N 1
ATOM 998 C CA . ASP A 1 125 ? -0.966 -23.134 -17.92 1 98.68 125 ASP A CA 1
ATOM 999 C C . ASP A 1 125 ? -1.375 -21.895 -18.715 1 98.68 125 ASP A C 1
ATOM 1001 O O . ASP A 1 125 ? -2.084 -22 -19.717 1 98.68 125 ASP A O 1
ATOM 1005 N N . MET A 1 126 ? -0.962 -20.717 -18.275 1 98.52 126 MET A N 1
ATOM 1006 C CA . MET A 1 126 ? -1.573 -19.503 -18.807 1 98.52 126 MET A CA 1
ATOM 1007 C C . MET A 1 126 ? -0.597 -18.75 -19.704 1 98.52 126 MET A C 1
ATOM 1009 O O . MET A 1 126 ? -1.012 -17.967 -20.561 1 98.52 126 MET A O 1
ATOM 1013 N N . TYR A 1 127 ? 0.62 -18.917 -19.455 1 98.11 127 TYR A N 1
ATOM 1014 C CA . TYR A 1 127 ? 1.64 -18.194 -20.207 1 98.11 127 TYR A CA 1
ATOM 1015 C C . TYR A 1 127 ? 2.776 -19.123 -20.618 1 98.11 127 TYR A C 1
ATOM 1017 O O . TYR A 1 127 ? 3.945 -18.845 -20.34 1 98.11 127 TYR A O 1
ATOM 1025 N N . PRO A 1 128 ? 2.504 -20.107 -21.406 1 98.01 128 PRO A N 1
ATOM 1026 C CA . PRO A 1 128 ? 3.46 -21.182 -21.682 1 98.01 128 PRO A CA 1
ATOM 1027 C C . PRO A 1 128 ? 4.708 -20.689 -22.411 1 98.01 128 PRO A C 1
ATOM 1029 O O . PRO A 1 128 ? 5.788 -21.265 -22.253 1 98.01 128 PRO A O 1
ATOM 1032 N N . ALA A 1 129 ? 4.634 -19.621 -23.173 1 97.7 129 ALA A N 1
ATOM 1033 C CA . ALA A 1 129 ? 5.771 -19.087 -23.918 1 97.7 129 ALA A CA 1
ATOM 1034 C C . ALA A 1 129 ? 6.879 -18.63 -22.973 1 97.7 129 ALA A C 1
ATOM 1036 O O . ALA A 1 129 ? 8.048 -18.567 -23.362 1 97.7 129 ALA A O 1
ATOM 1037 N N . PHE A 1 130 ? 6.515 -18.372 -21.716 1 97.58 130 PHE A N 1
ATOM 1038 C CA . PHE A 1 130 ? 7.474 -17.828 -20.762 1 97.58 130 PHE A CA 1
ATOM 1039 C C . PHE A 1 130 ? 7.846 -18.871 -19.714 1 97.58 130 PHE A C 1
ATOM 1041 O O . PHE A 1 130 ? 8.721 -18.634 -18.879 1 97.58 130 PHE A O 1
ATOM 1048 N N . PHE A 1 131 ? 7.24 -19.95 -19.754 1 98.05 131 PHE A N 1
ATOM 1049 C CA . PHE A 1 131 ? 7.34 -20.941 -18.688 1 98.05 131 PHE A CA 1
ATOM 1050 C C . PHE A 1 131 ? 8.783 -21.398 -18.508 1 98.05 131 PHE A C 1
ATOM 1052 O O . PHE A 1 131 ? 9.313 -21.373 -17.396 1 98.05 131 PHE A O 1
ATOM 1059 N N . ASP A 1 132 ? 9.475 -21.753 -19.568 1 97.49 132 ASP A N 1
ATOM 1060 C CA . ASP A 1 132 ? 10.818 -22.317 -19.471 1 97.49 132 ASP A CA 1
ATOM 1061 C C . ASP A 1 132 ? 11.79 -21.318 -18.848 1 97.49 132 ASP A C 1
ATOM 1063 O O . ASP A 1 132 ? 12.623 -21.689 -18.019 1 97.49 132 ASP A O 1
ATOM 1067 N N . SER A 1 133 ? 11.685 -20.154 -19.264 1 97.3 133 SER A N 1
ATOM 1068 C CA . SER A 1 133 ? 12.563 -19.118 -18.732 1 97.3 133 SER A CA 1
ATOM 1069 C C . SER A 1 133 ? 12.364 -18.942 -17.23 1 97.3 133 SER A C 1
ATOM 1071 O O . SER A 1 133 ? 13.335 -18.833 -16.478 1 97.3 133 SER A O 1
ATOM 1073 N N . PHE A 1 134 ? 11.156 -18.946 -16.738 1 97.69 134 PHE A N 1
ATOM 1074 C CA . PHE A 1 134 ? 10.869 -18.762 -15.321 1 97.69 134 PHE A CA 1
ATOM 1075 C C . PHE A 1 134 ? 11.236 -20.011 -14.528 1 97.69 134 PHE A C 1
ATOM 1077 O O . PHE A 1 134 ? 11.688 -19.916 -13.385 1 97.69 134 PHE A O 1
ATOM 1084 N N . ASN A 1 135 ? 10.947 -21.127 -15.143 1 97.31 135 ASN A N 1
ATOM 1085 C CA . ASN A 1 135 ? 11.346 -22.372 -14.496 1 97.31 135 ASN A CA 1
ATOM 1086 C C . ASN A 1 135 ? 12.853 -22.422 -14.257 1 97.31 135 ASN A C 1
ATOM 1088 O O . ASN A 1 135 ? 13.302 -22.792 -13.171 1 97.31 135 ASN A O 1
ATOM 1092 N N . ASP A 1 136 ? 13.651 -22.074 -15.258 1 97.32 136 ASP A N 1
ATOM 1093 C CA . ASP A 1 136 ? 15.104 -22.022 -15.129 1 97.32 136 ASP A CA 1
ATOM 1094 C C . ASP A 1 136 ? 15.526 -20.989 -14.086 1 97.32 136 ASP A C 1
ATOM 1096 O O . ASP A 1 136 ? 16.435 -21.237 -13.291 1 97.32 136 ASP A O 1
ATOM 1100 N N . TYR A 1 137 ? 14.877 -19.893 -14.133 1 96.78 137 TYR A N 1
ATOM 1101 C CA . TYR A 1 137 ? 15.159 -18.825 -13.181 1 96.78 137 TYR A CA 1
ATOM 1102 C C . TYR A 1 137 ? 14.955 -19.304 -11.748 1 96.78 137 TYR A C 1
ATOM 1104 O O . TYR A 1 137 ? 15.817 -19.101 -10.891 1 96.78 137 TYR A O 1
ATOM 1112 N N . VAL A 1 138 ? 13.801 -19.944 -11.438 1 97.22 138 VAL A N 1
ATOM 1113 C CA . VAL A 1 138 ? 13.457 -20.402 -10.096 1 97.22 138 VAL A CA 1
ATOM 1114 C C . VAL A 1 138 ? 14.462 -21.456 -9.636 1 97.22 138 VAL A C 1
ATOM 1116 O O . VAL A 1 138 ? 14.908 -21.437 -8.487 1 97.22 138 VAL A O 1
ATOM 1119 N N . LYS A 1 139 ? 14.89 -22.278 -10.495 1 96.23 139 LYS A N 1
ATOM 1120 C CA . LYS A 1 139 ? 15.825 -23.352 -10.176 1 96.23 139 LYS A CA 1
ATOM 1121 C C . LYS A 1 139 ? 17.211 -22.799 -9.858 1 96.23 139 LYS A C 1
ATOM 1123 O O . LYS A 1 139 ? 18.024 -23.473 -9.223 1 96.23 139 LYS A O 1
ATOM 1128 N N . ALA A 1 140 ? 17.472 -21.553 -10.268 1 95.17 140 ALA A N 1
ATOM 1129 C CA . ALA A 1 140 ? 18.789 -20.946 -10.09 1 95.17 140 ALA A CA 1
ATOM 1130 C C . ALA A 1 140 ? 18.803 -20.01 -8.884 1 95.17 140 ALA A C 1
ATOM 1132 O O . ALA A 1 140 ? 19.846 -19.451 -8.537 1 95.17 140 ALA A O 1
ATOM 1133 N N . LEU A 1 141 ? 17.691 -19.854 -8.215 1 93.58 141 LEU A N 1
ATOM 1134 C CA . LEU A 1 141 ? 17.616 -18.935 -7.085 1 93.58 141 LEU A CA 1
ATOM 1135 C C . LEU A 1 141 ? 18.44 -19.45 -5.909 1 93.58 141 LEU A C 1
ATOM 1137 O O . LEU A 1 141 ? 18.589 -20.662 -5.735 1 93.58 141 LEU A O 1
ATOM 1141 N N . SER A 1 142 ? 18.979 -18.537 -5.14 1 90.44 142 SER A N 1
ATOM 1142 C CA . SER A 1 142 ? 19.776 -18.909 -3.976 1 90.44 142 SER A CA 1
ATOM 1143 C C . SER A 1 142 ? 18.894 -19.415 -2.84 1 90.44 142 SER A C 1
ATOM 1145 O O . SER A 1 142 ? 19.337 -20.212 -2.01 1 90.44 142 SER A O 1
ATOM 1147 N N . ASN A 1 143 ? 17.674 -18.969 -2.855 1 90.5 143 ASN A N 1
ATOM 1148 C CA . ASN A 1 143 ? 16.749 -19.347 -1.792 1 90.5 143 ASN A CA 1
ATOM 1149 C C . ASN A 1 143 ? 16.243 -20.776 -1.971 1 90.5 143 ASN A C 1
ATOM 1151 O O . ASN A 1 143 ? 15.546 -21.075 -2.942 1 90.5 143 ASN A O 1
ATOM 1155 N N . ASN A 1 144 ? 16.425 -21.589 -1.045 1 91.44 144 ASN A N 1
ATOM 1156 C CA . ASN A 1 144 ? 16.112 -23.011 -1.131 1 91.44 144 ASN A CA 1
ATOM 1157 C C . ASN A 1 144 ? 14.607 -23.251 -1.214 1 91.44 144 ASN A C 1
ATOM 1159 O O . ASN A 1 144 ? 14.156 -24.156 -1.917 1 91.44 144 ASN A O 1
ATOM 1163 N N . SER A 1 145 ? 13.863 -22.498 -0.522 1 91.32 145 SER A N 1
ATOM 1164 C CA . SER A 1 145 ? 12.415 -22.677 -0.529 1 91.32 145 SER A CA 1
ATOM 1165 C C . SER A 1 145 ? 11.832 -22.41 -1.913 1 91.32 145 SER A C 1
ATOM 1167 O O . SER A 1 145 ? 10.924 -23.117 -2.356 1 91.32 145 SER A O 1
ATOM 1169 N N . TYR A 1 146 ? 12.354 -21.497 -2.557 1 93.68 146 TYR A N 1
ATOM 1170 C CA . TYR A 1 146 ? 11.887 -21.182 -3.903 1 93.68 146 TYR A CA 1
ATOM 1171 C C . TYR A 1 146 ? 12.299 -22.267 -4.891 1 93.68 146 TYR A C 1
ATOM 1173 O O . TYR A 1 146 ? 11.492 -22.703 -5.716 1 93.68 146 TYR A O 1
ATOM 1181 N N . ARG A 1 147 ? 13.499 -22.76 -4.769 1 96.02 147 ARG A N 1
ATOM 1182 C CA . ARG A 1 147 ? 13.965 -23.831 -5.644 1 96.02 147 ARG A CA 1
ATOM 1183 C C . ARG A 1 147 ? 13.144 -25.1 -5.443 1 96.02 147 ARG A C 1
ATOM 1185 O O . ARG A 1 147 ? 12.8 -25.783 -6.41 1 96.02 147 ARG A O 1
ATOM 1192 N N . ALA A 1 148 ? 12.899 -25.31 -4.22 1 96.92 148 ALA A N 1
ATOM 1193 C CA . ALA A 1 148 ? 12.086 -26.48 -3.898 1 96.92 148 ALA A CA 1
ATOM 1194 C C . ALA A 1 148 ? 10.709 -26.387 -4.55 1 96.92 148 ALA A C 1
ATOM 1196 O O . ALA A 1 148 ? 10.066 -27.408 -4.806 1 96.92 148 ALA A O 1
ATOM 1197 N N . GLY A 1 149 ? 10.284 -25.191 -4.826 1 97.65 149 GLY A N 1
ATOM 1198 C CA . GLY A 1 149 ? 9.017 -24.99 -5.511 1 97.65 149 GLY A CA 1
ATOM 1199 C C . GLY A 1 149 ? 9.007 -25.544 -6.923 1 97.65 149 GLY A C 1
ATOM 1200 O O . GLY A 1 149 ? 7.992 -26.072 -7.382 1 97.65 149 GLY A O 1
ATOM 1201 N N . ALA A 1 150 ? 10.134 -25.399 -7.616 1 97.71 150 ALA A N 1
ATOM 1202 C CA . ALA A 1 150 ? 10.235 -25.946 -8.967 1 97.71 150 ALA A CA 1
ATOM 1203 C C . ALA A 1 150 ? 10.119 -27.467 -8.953 1 97.71 150 ALA A C 1
ATOM 1205 O O . ALA A 1 150 ? 9.411 -28.049 -9.778 1 97.71 150 ALA A O 1
ATOM 1206 N N . ASP A 1 151 ? 10.838 -28.057 -8.041 1 97.3 151 ASP A N 1
ATOM 1207 C CA . ASP A 1 151 ? 10.761 -29.507 -7.892 1 97.3 151 ASP A CA 1
ATOM 1208 C C . ASP A 1 151 ? 9.34 -29.949 -7.552 1 97.3 151 ASP A C 1
ATOM 1210 O O . ASP A 1 151 ? 8.852 -30.95 -8.082 1 97.3 151 ASP A O 1
ATOM 1214 N N . LEU A 1 152 ? 8.744 -29.233 -6.688 1 98.29 152 LEU A N 1
ATOM 1215 C CA . LEU A 1 152 ? 7.387 -29.555 -6.261 1 98.29 152 LEU A CA 1
ATOM 1216 C C . LEU A 1 152 ? 6.407 -29.427 -7.423 1 98.29 152 LEU A C 1
ATOM 1218 O O . LEU A 1 152 ? 5.505 -30.255 -7.573 1 98.29 152 LEU A O 1
ATOM 1222 N N . ALA A 1 153 ? 6.529 -28.394 -8.21 1 98.44 153 ALA A N 1
ATOM 1223 C CA . ALA A 1 153 ? 5.678 -28.221 -9.384 1 98.44 153 ALA A CA 1
ATOM 1224 C C . ALA A 1 153 ? 5.769 -29.43 -10.311 1 98.44 153 ALA A C 1
ATOM 1226 O O . ALA A 1 153 ? 4.754 -29.9 -10.83 1 98.44 153 ALA A O 1
ATOM 1227 N N . GLU A 1 154 ? 6.981 -29.886 -10.481 1 97.52 154 GLU A N 1
ATOM 1228 C CA . GLU A 1 154 ? 7.192 -31.073 -11.304 1 97.52 154 GLU A CA 1
ATOM 1229 C C . GLU A 1 154 ? 6.551 -32.305 -10.671 1 97.52 154 GLU A C 1
ATOM 1231 O O . GLU A 1 154 ? 5.916 -33.105 -11.362 1 97.52 154 GLU A O 1
ATOM 1236 N N . LYS A 1 155 ? 6.781 -32.419 -9.399 1 97.72 155 LYS A N 1
ATOM 1237 C CA . LYS A 1 155 ? 6.267 -33.57 -8.662 1 97.72 155 LYS A CA 1
ATOM 1238 C C . LYS A 1 155 ? 4.748 -33.666 -8.78 1 97.72 155 LYS A C 1
ATOM 1240 O O . LYS A 1 155 ? 4.192 -34.765 -8.828 1 97.72 155 LYS A O 1
ATOM 1245 N N . VAL A 1 156 ? 4.07 -32.558 -8.849 1 98.17 156 VAL A N 1
ATOM 1246 C CA . VAL A 1 156 ? 2.613 -32.574 -8.915 1 98.17 156 VAL A CA 1
ATOM 1247 C C . VAL A 1 156 ? 2.16 -32.456 -10.368 1 98.17 156 VAL A C 1
ATOM 1249 O O . VAL A 1 156 ? 1.005 -32.117 -10.639 1 98.17 156 VAL A O 1
ATOM 1252 N N . LYS A 1 157 ? 3.08 -32.588 -11.334 1 97.94 157 LYS A N 1
ATOM 1253 C CA . LYS A 1 157 ? 2.832 -32.614 -12.773 1 97.94 157 LYS A CA 1
ATOM 1254 C C . LYS A 1 157 ? 2.165 -31.323 -13.239 1 97.94 157 LYS A C 1
ATOM 1256 O O . LYS A 1 157 ? 1.257 -31.353 -14.072 1 97.94 157 LYS A O 1
ATOM 1261 N N . TYR A 1 158 ? 2.472 -30.277 -12.546 1 98.26 158 TYR A N 1
ATOM 1262 C CA . TYR A 1 158 ? 2.006 -28.936 -12.883 1 98.26 158 TYR A CA 1
ATOM 1263 C C . TYR A 1 158 ? 0.485 -28.858 -12.829 1 98.26 158 TYR A C 1
ATOM 1265 O O . TYR A 1 158 ? -0.139 -28.201 -13.666 1 98.26 158 TYR A O 1
ATOM 1273 N N . ASP A 1 159 ? -0.058 -29.617 -11.913 1 97.85 159 ASP A N 1
ATOM 1274 C CA . ASP A 1 159 ? -1.496 -29.589 -11.661 1 97.85 159 ASP A CA 1
ATOM 1275 C C . ASP A 1 159 ? -1.812 -28.847 -10.364 1 97.85 159 ASP A C 1
ATOM 1277 O O . ASP A 1 159 ? -1.529 -29.346 -9.273 1 97.85 159 ASP A O 1
ATOM 1281 N N . ILE A 1 160 ? -2.536 -27.779 -10.443 1 98.22 160 ILE A N 1
ATOM 1282 C CA . ILE A 1 160 ? -2.781 -26.898 -9.307 1 98.22 160 ILE A CA 1
ATOM 1283 C C . ILE A 1 160 ? -3.704 -27.59 -8.306 1 98.22 160 ILE A C 1
ATOM 1285 O O . ILE A 1 160 ? -3.637 -27.325 -7.104 1 98.22 160 ILE A O 1
ATOM 1289 N N . ASN A 1 161 ? -4.559 -28.47 -8.753 1 96.54 161 ASN A N 1
ATOM 1290 C CA . ASN A 1 161 ? -5.45 -29.204 -7.861 1 96.54 161 ASN A CA 1
ATOM 1291 C C . ASN A 1 161 ? -4.676 -30.159 -6.957 1 96.54 161 ASN A C 1
ATOM 1293 O O . ASN A 1 161 ? -4.998 -30.302 -5.776 1 96.54 161 ASN A O 1
ATOM 1297 N N . ILE A 1 162 ? -3.725 -30.763 -7.564 1 96.88 162 ILE A N 1
ATOM 1298 C CA . ILE A 1 162 ? -2.9 -31.679 -6.784 1 96.88 162 ILE A CA 1
ATOM 1299 C C . ILE A 1 162 ? -2.063 -30.892 -5.779 1 96.88 162 ILE A C 1
ATOM 1301 O O . ILE A 1 162 ? -1.916 -31.304 -4.625 1 96.88 162 ILE A O 1
ATOM 1305 N N . LEU A 1 163 ? -1.538 -29.769 -6.209 1 97.61 163 LEU A N 1
ATOM 1306 C CA . LEU A 1 163 ? -0.756 -28.919 -5.317 1 97.61 163 LEU A CA 1
ATOM 1307 C C . LEU A 1 163 ? -1.593 -28.469 -4.124 1 97.61 163 LEU A C 1
ATOM 1309 O O . LEU A 1 163 ? -1.113 -28.474 -2.988 1 97.61 163 LEU A O 1
ATOM 1313 N N . ALA A 1 164 ? -2.856 -28.073 -4.379 1 94.83 164 ALA A N 1
ATOM 1314 C CA . ALA A 1 164 ? -3.741 -27.514 -3.36 1 94.83 164 ALA A CA 1
ATOM 1315 C C . ALA A 1 164 ? -4.074 -28.554 -2.294 1 94.83 164 ALA A C 1
ATOM 1317 O O . ALA A 1 164 ? -4.399 -28.204 -1.156 1 94.83 164 ALA A O 1
ATOM 1318 N N . ARG A 1 165 ? -3.933 -29.78 -2.61 1 91.35 165 ARG A N 1
ATOM 1319 C CA . ARG A 1 165 ? -4.242 -30.855 -1.673 1 91.35 165 ARG A CA 1
ATOM 1320 C C . ARG A 1 165 ? -3.17 -30.965 -0.593 1 91.35 165 ARG A C 1
ATOM 1322 O O . ARG A 1 165 ? -3.4 -31.567 0.458 1 91.35 165 ARG A O 1
ATOM 1329 N N . ILE A 1 166 ? -2.079 -30.39 -0.875 1 91.04 166 ILE A N 1
ATOM 1330 C CA . ILE A 1 166 ? -0.979 -30.481 0.08 1 91.04 166 ILE A CA 1
ATOM 1331 C C . ILE A 1 166 ? -1.061 -29.324 1.073 1 91.04 166 ILE A C 1
ATOM 1333 O O . ILE A 1 166 ? -0.315 -29.286 2.054 1 91.04 166 ILE A O 1
ATOM 1337 N N . ILE A 1 167 ? -2.02 -28.405 0.924 1 90.69 167 ILE A N 1
ATOM 1338 C CA . ILE A 1 167 ? -2.195 -27.234 1.776 1 90.69 167 ILE A CA 1
ATOM 1339 C C . ILE A 1 167 ? -3.035 -27.603 2.996 1 90.69 167 ILE A C 1
ATOM 1341 O O . ILE A 1 167 ? -4.03 -28.322 2.879 1 90.69 167 ILE A O 1
ATOM 1345 N N . MET B 1 1 ? -9.371 1.513 14.592 1 94.44 1 MET B N 1
ATOM 1346 C CA . MET B 1 1 ? -8.018 0.973 14.687 1 94.44 1 MET B CA 1
ATOM 1347 C C . MET B 1 1 ? -7.064 1.73 13.77 1 94.44 1 MET B C 1
ATOM 1349 O O . MET B 1 1 ? -7.477 2.252 12.732 1 94.44 1 MET B O 1
ATOM 1353 N N . PHE B 1 2 ? -5.96 1.995 14.283 1 98.18 2 PHE B N 1
ATOM 1354 C CA . PHE B 1 2 ? -4.877 2.69 13.598 1 98.18 2 PHE B CA 1
ATOM 1355 C C . PHE B 1 2 ? -3.639 1.805 13.505 1 98.18 2 PHE B C 1
ATOM 1357 O O . PHE B 1 2 ? -3.199 1.237 14.506 1 98.18 2 PHE B O 1
ATOM 1364 N N . GLU B 1 3 ? -3.102 1.643 12.273 1 98.2 3 GLU B N 1
ATOM 1365 C CA . GLU B 1 3 ? -1.945 0.774 12.077 1 98.2 3 GLU B CA 1
ATOM 1366 C C . GLU B 1 3 ? -0.971 1.372 11.066 1 98.2 3 GLU B C 1
ATOM 1368 O O . GLU B 1 3 ? -1.386 1.882 10.023 1 98.2 3 GLU B O 1
ATOM 1373 N N . VAL B 1 4 ? 0.295 1.371 11.404 1 97.48 4 VAL B N 1
ATOM 1374 C CA . VAL B 1 4 ? 1.357 1.738 10.473 1 97.48 4 VAL B CA 1
ATOM 1375 C C . VAL B 1 4 ? 1.966 0.479 9.861 1 97.48 4 VAL B C 1
ATOM 1377 O O . VAL B 1 4 ? 2.201 -0.508 10.561 1 97.48 4 VAL B O 1
ATOM 1380 N N . ASN B 1 5 ? 2.185 0.556 8.558 1 96.02 5 ASN B N 1
ATOM 1381 C CA . ASN B 1 5 ? 2.814 -0.566 7.871 1 96.02 5 ASN B CA 1
ATOM 1382 C C . ASN B 1 5 ? 4.093 -1.009 8.575 1 96.02 5 ASN B C 1
ATOM 1384 O O . ASN B 1 5 ? 5.093 -0.288 8.567 1 96.02 5 ASN B O 1
ATOM 1388 N N . GLY B 1 6 ? 4.062 -2.21 9.111 1 91.72 6 GLY B N 1
ATOM 1389 C CA . GLY B 1 6 ? 5.189 -2.738 9.864 1 91.72 6 GLY B CA 1
ATOM 1390 C C . GLY B 1 6 ? 6.314 -3.241 8.98 1 91.72 6 GLY B C 1
ATOM 1391 O O . GLY B 1 6 ? 7.4 -3.56 9.469 1 91.72 6 GLY B O 1
ATOM 1392 N N . ASN B 1 7 ? 6.095 -3.228 7.65 1 90.56 7 ASN B N 1
ATOM 1393 C CA . ASN B 1 7 ? 7.067 -3.796 6.722 1 90.56 7 ASN B CA 1
ATOM 1394 C C . ASN B 1 7 ? 7.91 -2.709 6.061 1 90.56 7 ASN B C 1
ATOM 1396 O O . ASN B 1 7 ? 8.634 -2.978 5.1 1 90.56 7 ASN B O 1
ATOM 1400 N N . LEU B 1 8 ? 7.858 -1.534 6.485 1 93.62 8 LEU B N 1
ATOM 1401 C CA . LEU B 1 8 ? 8.533 -0.434 5.806 1 93.62 8 LEU B CA 1
ATOM 1402 C C . LEU B 1 8 ? 10.039 -0.49 6.042 1 93.62 8 LEU B C 1
ATOM 1404 O O . LEU B 1 8 ? 10.778 0.38 5.576 1 93.62 8 LEU B O 1
ATOM 1408 N N . TYR B 1 9 ? 10.451 -1.544 6.666 1 86.51 9 TYR B N 1
ATOM 1409 C CA . TYR B 1 9 ? 11.884 -1.742 6.852 1 86.51 9 TYR B CA 1
ATOM 1410 C C . TYR B 1 9 ? 12.476 -2.553 5.706 1 86.51 9 TYR B C 1
ATOM 1412 O O . TYR B 1 9 ? 11.743 -3.078 4.865 1 86.51 9 TYR B O 1
ATOM 1420 N N . GLY B 1 10 ? 13.855 -2.589 5.654 1 77.36 10 GLY B N 1
ATOM 1421 C CA . GLY B 1 10 ? 14.527 -3.474 4.717 1 77.36 10 GLY B CA 1
ATOM 1422 C C . GLY B 1 10 ? 15.032 -2.759 3.478 1 77.36 10 GLY B C 1
ATOM 1423 O O . GLY B 1 10 ? 15.072 -1.528 3.438 1 77.36 10 GLY B O 1
ATOM 1424 N N . LYS B 1 11 ? 15.403 -3.519 2.474 1 75.84 11 LYS B N 1
ATOM 1425 C CA . LYS B 1 11 ? 16.14 -3.028 1.314 1 75.84 11 LYS B CA 1
ATOM 1426 C C . LYS B 1 11 ? 15.297 -2.05 0.501 1 75.84 11 LYS B C 1
ATOM 1428 O O . LYS B 1 11 ? 15.805 -1.034 0.02 1 75.84 11 LYS B O 1
ATOM 1433 N N . ASP B 1 12 ? 14.059 -2.174 0.342 1 85.59 12 ASP B N 1
ATOM 1434 C CA . ASP B 1 12 ? 13.232 -1.273 -0.455 1 85.59 12 ASP B CA 1
ATOM 1435 C C . ASP B 1 12 ? 12.289 -0.464 0.432 1 85.59 12 ASP B C 1
ATOM 1437 O O . ASP B 1 12 ? 11.276 0.056 -0.041 1 85.59 12 ASP B O 1
ATOM 1441 N N . GLY B 1 13 ? 12.75 -0.446 1.689 1 91.93 13 GLY B N 1
ATOM 1442 C CA . GLY B 1 13 ? 11.964 0.313 2.649 1 91.93 13 GLY B CA 1
ATOM 1443 C C . GLY B 1 13 ? 12.592 1.644 3.013 1 91.93 13 GLY B C 1
ATOM 1444 O O . GLY B 1 13 ? 13.309 2.24 2.207 1 91.93 13 GLY B O 1
ATOM 1445 N N . LEU B 1 14 ? 12.21 2.19 4.118 1 94.72 14 LEU B N 1
ATOM 1446 C CA . LEU B 1 14 ? 12.679 3.477 4.62 1 94.72 14 LEU B CA 1
ATOM 1447 C C . LEU B 1 14 ? 13.821 3.289 5.614 1 94.72 14 LEU B C 1
ATOM 1449 O O . LEU B 1 14 ? 13.67 2.581 6.612 1 94.72 14 LEU B O 1
ATOM 1453 N N . THR B 1 15 ? 14.975 3.945 5.362 1 94.51 15 THR B N 1
ATOM 1454 C CA . THR B 1 15 ? 16.07 3.907 6.326 1 94.51 15 THR B CA 1
ATOM 1455 C C . THR B 1 15 ? 15.754 4.781 7.536 1 94.51 15 THR B C 1
ATOM 1457 O O . THR B 1 15 ? 16.348 4.611 8.603 1 94.51 15 THR B O 1
ATOM 1460 N N . ASN B 1 16 ? 14.906 5.734 7.384 1 94.92 16 ASN B N 1
ATOM 1461 C CA . ASN B 1 16 ? 14.473 6.612 8.466 1 94.92 16 ASN B CA 1
ATOM 1462 C C . ASN B 1 16 ? 13.124 6.178 9.034 1 94.92 16 ASN B C 1
ATOM 1464 O O . ASN B 1 16 ? 12.278 7.018 9.345 1 94.92 16 ASN B O 1
ATOM 1468 N N . ILE B 1 17 ? 12.974 4.878 9.118 1 95.55 17 ILE B N 1
ATOM 1469 C CA . ILE B 1 17 ? 11.689 4.284 9.468 1 95.55 17 ILE B CA 1
ATOM 1470 C C . ILE B 1 17 ? 11.307 4.683 10.892 1 95.55 17 ILE B C 1
ATOM 1472 O O . ILE B 1 17 ? 10.131 4.906 11.187 1 95.55 17 ILE B O 1
ATOM 1476 N N . GLU B 1 18 ? 12.209 4.71 11.827 1 95.8 18 GLU B N 1
ATOM 1477 C CA . GLU B 1 18 ? 11.907 5.104 13.2 1 95.8 18 GLU B CA 1
ATOM 1478 C C . GLU B 1 18 ? 11.376 6.533 13.261 1 95.8 18 GLU B C 1
ATOM 1480 O O . GLU B 1 18 ? 10.409 6.811 13.972 1 95.8 18 GLU B O 1
ATOM 1485 N N . MET B 1 19 ? 12.098 7.415 12.575 1 97.26 19 MET B N 1
ATOM 1486 C CA . MET B 1 19 ? 11.642 8.8 12.496 1 97.26 19 MET B CA 1
ATOM 1487 C C . MET B 1 19 ? 10.257 8.882 11.863 1 97.26 19 MET B C 1
ATOM 1489 O O . MET B 1 19 ? 9.391 9.614 12.346 1 97.26 19 MET B O 1
ATOM 1493 N N . PHE B 1 20 ? 10.073 8.152 10.793 1 97.91 20 PHE B N 1
ATOM 1494 C CA . PHE B 1 20 ? 8.792 8.1 10.099 1 97.91 20 PHE B CA 1
ATOM 1495 C C . PHE B 1 20 ? 7.667 7.748 11.065 1 97.91 20 PHE B C 1
ATOM 1497 O O . PHE B 1 20 ? 6.67 8.468 11.154 1 97.91 20 PHE B O 1
ATOM 1504 N N . GLN B 1 21 ? 7.865 6.658 11.763 1 97.76 21 GLN B N 1
ATOM 1505 C CA . GLN B 1 21 ? 6.846 6.177 12.69 1 97.76 21 GLN B CA 1
ATOM 1506 C C . GLN B 1 21 ? 6.598 7.185 13.808 1 97.76 21 GLN B C 1
ATOM 1508 O O . GLN B 1 21 ? 5.449 7.46 14.161 1 97.76 21 GLN B O 1
ATOM 1513 N N . LYS B 1 22 ? 7.629 7.699 14.329 1 98.29 22 LYS B N 1
ATOM 1514 C CA . LYS B 1 22 ? 7.524 8.666 15.417 1 98.29 22 LYS B CA 1
ATOM 1515 C C . LYS B 1 22 ? 6.746 9.903 14.98 1 98.29 22 LYS B C 1
ATOM 1517 O O . LYS B 1 22 ? 5.864 10.375 15.7 1 98.29 22 LYS B O 1
ATOM 1522 N N . VAL B 1 23 ? 7.09 10.445 13.849 1 98.78 23 VAL B N 1
ATOM 1523 C CA . VAL B 1 23 ? 6.461 11.67 13.365 1 98.78 23 VAL B CA 1
ATOM 1524 C C . VAL B 1 23 ? 4.984 11.413 13.077 1 98.78 23 VAL B C 1
ATOM 1526 O O . VAL B 1 23 ? 4.127 12.23 13.422 1 98.78 23 VAL B O 1
ATOM 1529 N N . VAL B 1 24 ? 4.653 10.298 12.476 1 98.84 24 VAL B N 1
ATOM 1530 C CA . VAL B 1 24 ? 3.274 9.943 12.159 1 98.84 24 VAL B CA 1
ATOM 1531 C C . VAL B 1 24 ? 2.451 9.865 13.443 1 98.84 24 VAL B C 1
ATOM 1533 O O . VAL B 1 24 ? 1.359 10.432 13.523 1 98.84 24 VAL B O 1
ATOM 1536 N N . ILE B 1 25 ? 2.999 9.216 14.399 1 98.67 25 ILE B N 1
ATOM 1537 C CA . ILE B 1 25 ? 2.303 9.045 15.67 1 98.67 25 ILE B CA 1
ATOM 1538 C C . ILE B 1 25 ? 2.132 10.401 16.351 1 98.67 25 ILE B C 1
ATOM 1540 O O . ILE B 1 25 ? 1.056 10.713 16.866 1 98.67 25 ILE B O 1
ATOM 1544 N N . ASN B 1 26 ? 3.166 11.223 16.355 1 98.78 26 ASN B N 1
ATOM 1545 C CA . ASN B 1 26 ? 3.111 12.53 17.003 1 98.78 26 ASN B CA 1
ATOM 1546 C C . ASN B 1 26 ? 2.089 13.444 16.333 1 98.78 26 ASN B C 1
ATOM 1548 O O . ASN B 1 26 ? 1.355 14.164 17.012 1 98.78 26 ASN B O 1
ATOM 1552 N N . VAL B 1 27 ? 2.11 13.476 15.055 1 98.89 27 VAL B N 1
ATOM 1553 C CA . VAL B 1 27 ? 1.168 14.321 14.328 1 98.89 27 VAL B CA 1
ATOM 1554 C C . VAL B 1 27 ? -0.258 13.835 14.575 1 98.89 27 VAL B C 1
ATOM 1556 O O . VAL B 1 27 ? -1.172 14.642 14.76 1 98.89 27 VAL B O 1
ATOM 1559 N N . ARG B 1 28 ? -0.465 12.505 14.518 1 98.8 28 ARG B N 1
ATOM 1560 C CA . ARG B 1 28 ? -1.777 11.964 14.86 1 98.8 28 ARG B CA 1
ATOM 1561 C C . ARG B 1 28 ? -2.217 12.427 16.244 1 98.8 28 ARG B C 1
ATOM 1563 O O . ARG B 1 28 ? -3.351 12.876 16.423 1 98.8 28 ARG B O 1
ATOM 1570 N N . MET B 1 29 ? -1.352 12.302 17.197 1 98.46 29 MET B N 1
ATOM 1571 C CA . MET B 1 29 ? -1.669 12.692 18.568 1 98.46 29 MET B CA 1
ATOM 1572 C C . MET B 1 29 ? -1.994 14.18 18.649 1 98.46 29 MET B C 1
ATOM 1574 O O . MET B 1 29 ? -2.856 14.59 19.428 1 98.46 29 MET B O 1
ATOM 1578 N N . TYR B 1 30 ? -1.252 14.964 17.912 1 98.59 30 TYR B N 1
ATOM 1579 C CA . TYR B 1 30 ? -1.546 16.391 17.829 1 98.59 30 TYR B CA 1
ATOM 1580 C C . TYR B 1 30 ? -2.999 16.627 17.437 1 98.59 30 TYR B C 1
ATOM 1582 O O . TYR B 1 30 ? -3.715 17.377 18.104 1 98.59 30 TYR B O 1
ATOM 1590 N N . TYR B 1 31 ? -3.464 15.985 16.39 1 98.27 31 TYR B N 1
ATOM 1591 C CA . TYR B 1 31 ? -4.835 16.152 15.92 1 98.27 31 TYR B CA 1
ATOM 1592 C C . TYR B 1 31 ? -5.831 15.65 16.958 1 98.27 31 TYR B C 1
ATOM 1594 O O . TYR B 1 31 ? -6.834 16.312 17.237 1 98.27 31 TYR B O 1
ATOM 1602 N N . LEU B 1 32 ? -5.557 14.48 17.552 1 97.8 32 LEU B N 1
ATOM 1603 C CA . LEU B 1 32 ? -6.477 13.868 18.504 1 97.8 32 LEU B CA 1
ATOM 1604 C C . LEU B 1 32 ? -6.632 14.737 19.747 1 97.8 32 LEU B C 1
ATOM 1606 O O . LEU B 1 32 ? -7.717 14.809 20.328 1 97.8 32 LEU B O 1
ATOM 1610 N N . THR B 1 33 ? -5.538 15.347 20.115 1 97.74 33 THR B N 1
ATOM 1611 C CA . THR B 1 33 ? -5.561 16.186 21.309 1 97.74 33 THR B CA 1
ATOM 1612 C C . THR B 1 33 ? -6.25 17.517 21.021 1 97.74 33 THR B C 1
ATOM 1614 O O . THR B 1 33 ? -7.125 17.945 21.776 1 97.74 33 THR B O 1
ATOM 1617 N N . LYS B 1 34 ? -5.92 18.156 19.942 1 97.31 34 LYS B N 1
ATOM 1618 C CA . LYS B 1 34 ? -6.391 19.505 19.64 1 97.31 34 LYS B CA 1
ATOM 1619 C C . LYS B 1 34 ? -7.84 19.487 19.163 1 97.31 34 LYS B C 1
ATOM 1621 O O . LYS B 1 34 ? -8.584 20.444 19.386 1 97.31 34 LYS B O 1
ATOM 1626 N N . LEU B 1 35 ? -8.16 18.384 18.525 1 97.24 35 LEU B N 1
ATOM 1627 C CA . LEU B 1 35 ? -9.475 18.358 17.894 1 97.24 35 LEU B CA 1
ATOM 1628 C C . LEU B 1 35 ? -10.37 17.309 18.546 1 97.24 35 LEU B C 1
ATOM 1630 O O . LEU B 1 35 ? -11.258 16.753 17.895 1 97.24 35 LEU B O 1
ATOM 1634 N N . LYS B 1 36 ? -10.174 16.962 19.723 1 93.47 36 LYS B N 1
ATOM 1635 C CA . LYS B 1 36 ? -10.882 15.906 20.44 1 93.47 36 LYS B CA 1
ATOM 1636 C C . LYS B 1 36 ? -12.388 16.152 20.435 1 93.47 36 LYS B C 1
ATOM 1638 O O . LYS B 1 36 ? -13.177 15.204 20.441 1 93.47 36 LYS B O 1
ATOM 1643 N N . ASN B 1 37 ? -12.777 17.428 20.341 1 91.14 37 ASN B N 1
ATOM 1644 C CA . ASN B 1 37 ? -14.195 17.767 20.414 1 91.14 37 ASN B CA 1
ATOM 1645 C C . 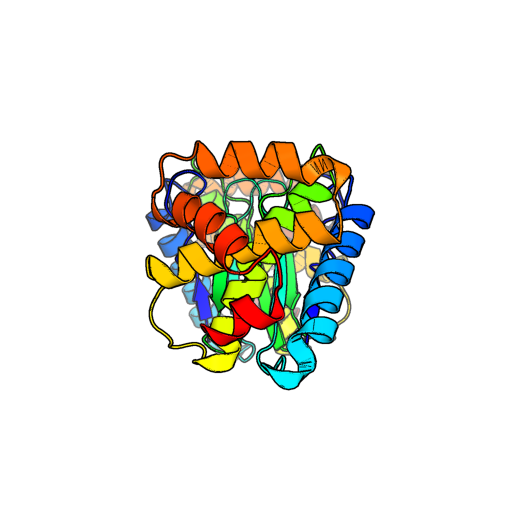ASN B 1 37 ? -14.797 17.96 19.025 1 91.14 37 ASN B C 1
ATOM 1647 O O . ASN B 1 37 ? -15.981 18.275 18.896 1 91.14 37 ASN B O 1
ATOM 1651 N N . VAL B 1 38 ? -14.001 17.731 18.041 1 90.27 38 VAL B N 1
ATOM 1652 C CA . VAL B 1 38 ? -14.448 18.067 16.694 1 90.27 38 VAL B CA 1
ATOM 1653 C C . VAL B 1 38 ? -14.679 16.788 15.892 1 90.27 38 VAL B C 1
ATOM 1655 O O . VAL B 1 38 ? -15.524 16.755 14.994 1 90.27 38 VAL B O 1
ATOM 1658 N N . PHE B 1 39 ? -13.887 15.721 16.159 1 90.1 39 PHE B N 1
ATOM 1659 C CA . PHE B 1 39 ? -14.106 14.456 15.467 1 90.1 39 PHE B CA 1
ATOM 1660 C C . PHE B 1 39 ? -13.618 13.286 16.312 1 90.1 39 PHE B C 1
ATOM 1662 O O . PHE B 1 39 ? -12.971 13.484 17.343 1 90.1 39 PHE B O 1
ATOM 1669 N N . SER B 1 40 ? -13.949 12.151 16.012 1 92.89 40 SER B N 1
ATOM 1670 C CA . SER B 1 40 ? -13.431 10.903 16.564 1 92.89 40 SER B CA 1
ATOM 1671 C C . SER B 1 40 ? -12.962 9.962 15.46 1 92.89 40 SER B C 1
ATOM 1673 O O . SER B 1 40 ? -13.501 9.981 14.351 1 92.89 40 SER B O 1
ATOM 1675 N N . GLU B 1 41 ? -11.909 9.292 15.746 1 95.73 41 GLU B N 1
ATOM 1676 C CA . GLU B 1 41 ? -11.426 8.279 14.812 1 95.73 41 GLU B CA 1
ATOM 1677 C C . GLU B 1 41 ? -12.382 7.092 14.742 1 95.73 41 GLU B C 1
ATOM 1679 O O . GLU B 1 41 ? -12.24 6.128 15.496 1 95.73 41 GLU B O 1
ATOM 1684 N N . ASN B 1 42 ? -13.318 7.166 13.844 1 96.99 42 ASN B N 1
ATOM 1685 C CA . ASN B 1 42 ? -14.339 6.124 13.793 1 96.99 42 ASN B CA 1
ATOM 1686 C C . ASN B 1 42 ? -14.191 5.256 12.546 1 96.99 42 ASN B C 1
ATOM 1688 O O . ASN B 1 42 ? -15.048 4.416 12.265 1 96.99 42 ASN B O 1
ATOM 1692 N N . ILE B 1 43 ? -13.223 5.543 11.721 1 98.09 43 ILE B N 1
ATOM 1693 C CA . ILE B 1 43 ? -12.898 4.717 10.563 1 98.09 43 ILE B CA 1
ATOM 1694 C C . ILE B 1 43 ? -11.482 4.163 10.707 1 98.09 43 ILE B C 1
ATOM 1696 O O . ILE B 1 43 ? -10.552 4.898 11.044 1 98.09 43 ILE B O 1
ATOM 1700 N N . ASP B 1 44 ? -11.298 2.891 10.489 1 98.63 44 ASP B N 1
ATOM 1701 C CA . ASP B 1 44 ? -9.989 2.251 10.559 1 98.63 44 ASP B CA 1
ATOM 1702 C C . ASP B 1 44 ? -9.018 2.876 9.56 1 98.63 44 ASP B C 1
ATOM 1704 O O . ASP B 1 44 ? -9.394 3.175 8.424 1 98.63 44 ASP B O 1
ATOM 1708 N N . LEU B 1 45 ? -7.791 3.094 10.013 1 98.82 45 LEU B N 1
ATOM 1709 C CA . LEU B 1 45 ? -6.812 3.813 9.205 1 98.82 45 LEU B CA 1
ATOM 1710 C C . LEU B 1 45 ? -5.487 3.059 9.158 1 98.82 45 LEU B C 1
ATOM 1712 O O . LEU B 1 45 ? -4.946 2.68 10.2 1 98.82 45 LEU B O 1
ATOM 1716 N N . TYR B 1 46 ? -4.986 2.791 7.958 1 98.66 46 TYR B N 1
ATOM 1717 C CA . TYR B 1 46 ? -3.695 2.155 7.719 1 98.66 46 TYR B CA 1
ATOM 1718 C C . TYR B 1 46 ? -2.731 3.118 7.036 1 98.66 46 TYR B C 1
ATOM 1720 O O . TYR B 1 46 ? -3.083 3.757 6.041 1 98.66 46 TYR B O 1
ATOM 1728 N N . ILE B 1 47 ? -1.527 3.272 7.584 1 98.69 47 ILE B N 1
ATOM 1729 C CA . ILE B 1 47 ? -0.529 4.181 7.032 1 98.69 47 ILE B CA 1
ATOM 1730 C C . ILE B 1 47 ? 0.526 3.386 6.266 1 98.69 47 ILE B C 1
ATOM 1732 O O . ILE B 1 47 ? 1.151 2.478 6.82 1 98.69 47 ILE B O 1
ATOM 1736 N N . ASP B 1 48 ? 0.718 3.768 5.093 1 97.42 48 ASP B N 1
ATOM 1737 C CA . ASP B 1 48 ? 1.688 3.136 4.205 1 97.42 48 ASP B CA 1
ATOM 1738 C C . ASP B 1 48 ? 2.561 4.18 3.513 1 97.42 48 ASP B C 1
ATOM 1740 O O . ASP B 1 48 ? 2.477 5.37 3.823 1 97.42 48 ASP B O 1
ATOM 1744 N N . ASN B 1 49 ? 3.511 3.74 2.703 1 97.6 49 ASN B N 1
ATOM 1745 C CA . ASN B 1 49 ? 4.425 4.598 1.956 1 97.6 49 ASN B CA 1
ATOM 1746 C C . ASN B 1 49 ? 4.826 3.967 0.626 1 97.6 49 ASN B C 1
ATOM 1748 O O . ASN B 1 49 ? 4.89 2.742 0.51 1 97.6 49 ASN B O 1
ATOM 1752 N N . ALA B 1 50 ? 4.956 4.757 -0.372 1 95.84 50 ALA B N 1
ATOM 1753 C CA . ALA B 1 50 ? 5.51 4.308 -1.647 1 95.84 50 ALA B CA 1
ATOM 1754 C C . ALA B 1 50 ? 6.076 5.481 -2.443 1 95.84 50 ALA B C 1
ATOM 1756 O O . ALA B 1 50 ? 5.466 6.551 -2.501 1 95.84 50 ALA B O 1
ATOM 1757 N N . ILE B 1 51 ? 7.183 5.286 -3.104 1 94.26 51 ILE B N 1
ATOM 1758 C CA . ILE B 1 51 ? 7.843 6.36 -3.837 1 94.26 51 ILE B CA 1
ATOM 1759 C C . ILE B 1 51 ? 7.657 6.15 -5.338 1 94.26 51 ILE B C 1
ATOM 1761 O O . ILE B 1 51 ? 7.619 7.114 -6.106 1 94.26 51 ILE B O 1
ATOM 1765 N N . SER B 1 52 ? 7.469 4.903 -5.754 1 92.75 52 S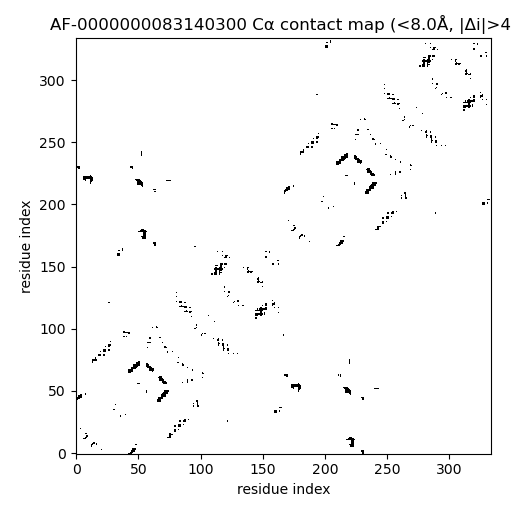ER B N 1
ATOM 1766 C CA . SER B 1 52 ? 7.321 4.607 -7.176 1 92.75 52 SER B CA 1
ATOM 1767 C C . SER B 1 52 ? 6.485 3.351 -7.395 1 92.75 52 SER B C 1
ATOM 1769 O O . SER B 1 52 ? 6.437 2.472 -6.531 1 92.75 52 SER B O 1
ATOM 1771 N N . GLY B 1 53 ? 5.741 3.341 -8.523 1 93.27 53 GLY B N 1
ATOM 1772 C CA . GLY B 1 53 ? 4.984 2.165 -8.925 1 93.27 53 GLY B CA 1
ATOM 1773 C C . GLY B 1 53 ? 3.691 1.994 -8.15 1 93.27 53 GLY B C 1
ATOM 1774 O O . GLY B 1 53 ? 3.135 0.895 -8.096 1 93.27 53 GLY B O 1
ATOM 1775 N N . SER B 1 54 ? 3.244 2.988 -7.514 1 92.51 54 SER B N 1
ATOM 1776 C CA . SER B 1 54 ? 2.091 2.853 -6.63 1 92.51 54 SER B CA 1
ATOM 1777 C C . SER B 1 54 ? 0.993 3.844 -6.998 1 92.51 54 SER B C 1
ATOM 1779 O O . SER B 1 54 ? -0.024 3.938 -6.306 1 92.51 54 SER B O 1
ATOM 1781 N N . GLY B 1 55 ? 1.185 4.553 -8.07 1 91.28 55 GLY B N 1
ATOM 1782 C CA . GLY B 1 55 ? 0.246 5.603 -8.431 1 91.28 55 GLY B CA 1
ATOM 1783 C C . GLY B 1 55 ? 0.504 6.91 -7.706 1 91.28 55 GLY B C 1
ATOM 1784 O O . GLY B 1 55 ? 1.639 7.202 -7.326 1 91.28 55 GLY B O 1
ATOM 1785 N N . TYR B 1 56 ? -0.525 7.685 -7.54 1 89.44 56 TYR B N 1
ATOM 1786 C CA . TYR B 1 56 ? -0.375 9.004 -6.936 1 89.44 56 TYR B CA 1
ATOM 1787 C C . TYR B 1 56 ? -0.077 8.89 -5.445 1 89.44 56 TYR B C 1
ATOM 1789 O O . TYR B 1 56 ? -0.774 8.177 -4.719 1 89.44 56 TYR B O 1
ATOM 1797 N N . THR B 1 57 ? 0.933 9.44 -5.016 1 93.74 57 THR B N 1
ATOM 1798 C CA . THR B 1 57 ? 1.276 9.638 -3.612 1 93.74 57 THR B CA 1
ATOM 1799 C C . THR B 1 57 ? 1.76 11.065 -3.37 1 93.74 57 THR B C 1
ATOM 1801 O O . THR B 1 57 ? 2.335 11.691 -4.262 1 93.74 57 THR B O 1
ATOM 1804 N N . PRO B 1 58 ? 1.509 11.66 -2.262 1 96.49 58 PRO B N 1
ATOM 1805 C CA . PRO B 1 58 ? 0.686 11.194 -1.143 1 96.49 58 PRO B CA 1
ATOM 1806 C C . PRO B 1 58 ? -0.802 11.151 -1.482 1 96.49 58 PRO B C 1
ATOM 1808 O O . PRO B 1 58 ? -1.268 11.916 -2.331 1 96.49 58 PRO B O 1
ATOM 1811 N N . VAL B 1 59 ? -1.529 10.165 -0.839 1 96.7 59 VAL B N 1
ATOM 1812 C CA . VAL B 1 59 ? -2.958 10.045 -1.111 1 96.7 59 VAL B CA 1
ATOM 1813 C C . VAL B 1 59 ? -3.641 9.3 0.034 1 96.7 59 VAL B C 1
ATOM 1815 O O . VAL B 1 59 ? -3.006 8.507 0.733 1 96.7 59 VAL B O 1
ATOM 1818 N N . ILE B 1 60 ? -4.866 9.64 0.335 1 98 60 ILE B N 1
ATOM 1819 C CA . ILE B 1 60 ? -5.734 8.82 1.173 1 98 60 ILE B CA 1
ATOM 1820 C C . ILE B 1 60 ? -6.821 8.175 0.316 1 98 60 ILE B C 1
ATOM 1822 O O . ILE B 1 60 ? -7.407 8.83 -0.55 1 98 60 ILE B O 1
ATOM 1826 N N . THR B 1 61 ? -7.078 6.922 0.501 1 96.24 61 THR B N 1
ATOM 1827 C CA . THR B 1 61 ? -7.993 6.177 -0.357 1 96.24 61 THR B CA 1
ATOM 1828 C C . THR B 1 61 ? -8.862 5.234 0.47 1 96.24 61 THR B C 1
ATOM 1830 O O . THR B 1 61 ? -8.353 4.485 1.307 1 96.24 61 THR B O 1
ATOM 1833 N N . PRO B 1 62 ? -10.17 5.303 0.247 1 97.47 62 PRO B N 1
ATOM 1834 C CA . PRO B 1 62 ? -10.982 4.216 0.798 1 97.47 62 PRO B CA 1
ATOM 1835 C C . PRO B 1 62 ? -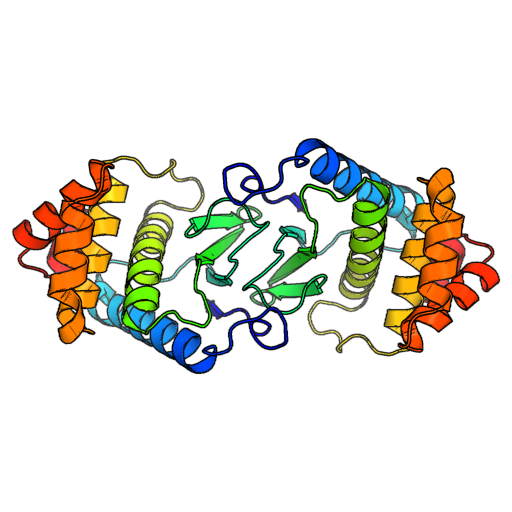10.72 2.877 0.11 1 97.47 62 PRO B C 1
ATOM 1837 O O . PRO B 1 62 ? -10.564 2.828 -1.113 1 97.47 62 PRO B O 1
ATOM 1840 N N . VAL B 1 63 ? -10.632 1.854 0.884 1 97.53 63 VAL B N 1
ATOM 1841 C CA . VAL B 1 63 ? -10.358 0.515 0.374 1 97.53 63 VAL B CA 1
ATOM 1842 C C . VAL B 1 63 ? -11.478 -0.436 0.79 1 97.53 63 VAL B C 1
ATOM 1844 O O . VAL B 1 63 ? -11.861 -0.48 1.961 1 97.53 63 VAL B O 1
ATOM 1847 N N . LEU B 1 64 ? -12.029 -1.152 -0.191 1 97.8 64 LEU B N 1
ATOM 1848 C CA . LEU B 1 64 ? -13.054 -2.171 0.007 1 97.8 64 LEU B CA 1
ATOM 1849 C C . LEU B 1 64 ? -14.273 -1.586 0.712 1 97.8 64 LEU B C 1
ATOM 1851 O O . LEU B 1 64 ? -15.071 -2.322 1.296 1 97.8 64 LEU B O 1
ATOM 1855 N N . ASN B 1 65 ? -14.303 -0.188 0.692 1 95.84 65 ASN B N 1
ATOM 1856 C CA . ASN B 1 65 ? -15.353 0.544 1.392 1 95.84 65 ASN B CA 1
ATOM 1857 C C . ASN B 1 65 ? -15.407 0.169 2.871 1 95.84 65 ASN B C 1
ATOM 1859 O O . ASN B 1 65 ? -16.49 0.033 3.442 1 95.84 65 ASN B O 1
ATOM 1863 N N . LYS B 1 66 ? -14.225 -0.081 3.419 1 97.31 66 LYS B N 1
ATOM 1864 C CA . LYS B 1 66 ? -14.17 -0.564 4.796 1 97.31 66 LYS B CA 1
ATOM 1865 C C . LYS B 1 66 ? -13.166 0.236 5.62 1 97.31 66 LYS B C 1
ATOM 1867 O O . LYS B 1 66 ? -13.404 0.518 6.796 1 97.31 66 LYS B O 1
ATOM 1872 N N . ILE B 1 67 ? -12.042 0.493 5.029 1 98.39 67 ILE B N 1
ATOM 1873 C CA . ILE B 1 67 ? -10.976 1.176 5.755 1 98.39 67 ILE B CA 1
ATOM 1874 C C . ILE B 1 67 ? -10.396 2.292 4.889 1 98.39 67 ILE B C 1
ATOM 1876 O O . ILE B 1 67 ? -10.709 2.391 3.701 1 98.39 67 ILE B O 1
ATOM 1880 N N . LEU B 1 68 ? -9.632 3.11 5.496 1 98.62 68 LEU B N 1
ATOM 1881 C CA . LEU B 1 68 ? -8.858 4.112 4.772 1 98.62 68 LEU B CA 1
ATOM 1882 C C . LEU B 1 68 ? -7.371 3.773 4.796 1 98.62 68 LEU B C 1
ATOM 1884 O O . LEU B 1 68 ? -6.855 3.3 5.811 1 98.62 68 LEU B O 1
ATOM 1888 N N . ILE B 1 69 ? -6.728 4.032 3.705 1 98.44 69 ILE B N 1
ATOM 1889 C CA . ILE B 1 69 ? -5.279 3.889 3.619 1 98.44 69 ILE B CA 1
ATOM 1890 C C . ILE B 1 69 ? -4.65 5.227 3.237 1 98.44 69 ILE B C 1
ATOM 1892 O O . ILE B 1 69 ? -5.058 5.855 2.256 1 98.44 69 ILE B O 1
ATOM 1896 N N . ILE B 1 70 ? -3.75 5.675 4.016 1 98.61 70 ILE B N 1
ATOM 1897 C CA . ILE B 1 70 ? -2.884 6.783 3.625 1 98.61 70 ILE B CA 1
ATOM 1898 C C . ILE B 1 70 ? -1.557 6.24 3.1 1 98.61 70 ILE B C 1
ATOM 1900 O O . ILE B 1 70 ? -0.886 5.46 3.78 1 98.61 70 ILE B O 1
ATOM 1904 N N . LYS B 1 71 ? -1.263 6.545 1.929 1 97.55 71 LYS B N 1
ATOM 1905 C CA . LYS B 1 71 ? 0.056 6.274 1.364 1 97.55 71 LYS B CA 1
ATOM 1906 C C . LYS B 1 71 ? 0.859 7.561 1.202 1 97.55 71 LYS B C 1
ATOM 1908 O O . LYS B 1 71 ? 0.455 8.462 0.463 1 97.55 71 LYS B O 1
ATOM 1913 N N . LEU B 1 72 ? 1.953 7.647 1.894 1 98.28 72 LEU B N 1
ATOM 1914 C CA . LEU B 1 72 ? 2.821 8.814 1.782 1 98.28 72 LEU B CA 1
ATOM 1915 C C . LEU B 1 72 ? 3.916 8.579 0.748 1 98.28 72 LEU B C 1
ATOM 1917 O O . LEU B 1 72 ? 3.953 7.528 0.104 1 98.28 72 LEU B O 1
ATOM 1921 N N . CYS B 1 73 ? 4.671 9.628 0.461 1 97.14 73 CYS B N 1
ATOM 1922 C CA . CYS B 1 73 ? 5.799 9.575 -0.462 1 97.14 73 CYS B CA 1
ATOM 1923 C C . CYS B 1 73 ? 7.078 10.06 0.21 1 97.14 73 CYS B C 1
ATOM 1925 O O . CYS B 1 73 ? 7.631 11.094 -0.17 1 97.14 73 CYS B O 1
ATOM 1927 N N . ILE B 1 74 ? 7.512 9.254 1.162 1 97.76 74 ILE B N 1
ATOM 1928 C CA . ILE B 1 74 ? 8.664 9.644 1.968 1 97.76 74 ILE B CA 1
ATOM 1929 C C . ILE B 1 74 ? 9.905 8.891 1.493 1 97.76 74 ILE B C 1
ATOM 1931 O O . ILE B 1 74 ? 9.881 7.665 1.358 1 97.76 74 ILE B O 1
ATOM 1935 N N . LYS B 1 75 ? 10.915 9.611 1.233 1 95.58 75 LYS B N 1
ATOM 1936 C CA . LYS B 1 75 ? 12.219 9.049 0.893 1 95.58 75 LYS B CA 1
ATOM 1937 C C . LYS B 1 75 ? 13.09 8.89 2.136 1 95.58 75 LYS B C 1
ATOM 1939 O O . LYS B 1 75 ? 12.85 9.539 3.156 1 95.58 75 LYS B O 1
ATOM 1944 N N . SER B 1 76 ? 14.109 8.138 1.978 1 93.38 76 SER B N 1
ATOM 1945 C CA . SER B 1 76 ? 15.033 7.926 3.087 1 93.38 76 SER B CA 1
ATOM 1946 C C . SER B 1 76 ? 15.76 9.215 3.456 1 93.38 76 SER B C 1
ATOM 1948 O O . SER B 1 76 ? 16.214 9.375 4.591 1 93.38 76 SER B O 1
ATOM 1950 N N . SER B 1 77 ? 15.827 10.141 2.544 1 94.43 77 SER B N 1
ATOM 1951 C CA . SER B 1 77 ? 16.515 11.408 2.774 1 94.43 77 SER B CA 1
ATOM 1952 C C . SER B 1 77 ? 15.573 12.45 3.366 1 94.43 77 SER B C 1
ATOM 1954 O O . SER B 1 77 ? 16.004 13.54 3.747 1 94.43 77 SER B O 1
ATOM 1956 N N . SER B 1 78 ? 14.303 12.111 3.479 1 95.8 78 SER B N 1
ATOM 1957 C CA . SER B 1 78 ? 13.332 13.077 3.984 1 95.8 78 SER B CA 1
ATOM 1958 C C . SER B 1 78 ? 13.552 13.358 5.466 1 95.8 78 SER B C 1
ATOM 1960 O O . SER B 1 78 ? 13.852 12.445 6.239 1 95.8 78 SER B O 1
ATOM 1962 N N . PHE B 1 79 ? 13.4 14.551 5.853 1 95.33 79 PHE B N 1
ATOM 1963 C CA . PHE B 1 79 ? 13.484 14.925 7.26 1 95.33 79 PHE B CA 1
ATOM 1964 C C . PHE B 1 79 ? 12.099 14.962 7.895 1 95.33 79 PHE B C 1
ATOM 1966 O O . PHE B 1 79 ? 11.095 14.732 7.219 1 95.33 79 PHE B O 1
ATOM 1973 N N . GLU B 1 80 ? 12.066 15.2 9.155 1 97.7 80 GLU B N 1
ATOM 1974 C CA . GLU B 1 80 ? 10.855 15.087 9.962 1 97.7 80 GLU B CA 1
ATOM 1975 C C . GLU B 1 80 ? 9.76 16.016 9.445 1 97.7 80 GLU B C 1
ATOM 1977 O O . GLU B 1 80 ? 8.594 15.623 9.364 1 97.7 80 GLU B O 1
ATOM 1982 N N . ALA B 1 81 ? 10.154 17.204 9.056 1 98.2 81 ALA B N 1
ATOM 1983 C CA . ALA B 1 81 ? 9.171 18.206 8.654 1 98.2 81 ALA B CA 1
ATOM 1984 C C . ALA B 1 81 ? 8.453 17.788 7.374 1 98.2 81 ALA B C 1
ATOM 1986 O O . ALA B 1 81 ? 7.268 18.081 7.195 1 98.2 81 ALA B O 1
ATOM 1987 N N . GLN B 1 82 ? 9.175 17.12 6.496 1 98.25 82 GLN B N 1
ATOM 1988 C CA . GLN B 1 82 ? 8.558 16.635 5.266 1 98.25 82 GLN B CA 1
ATOM 1989 C C . GLN B 1 82 ? 7.518 15.558 5.56 1 98.25 82 GLN B C 1
ATOM 1991 O O . GLN B 1 82 ? 6.447 15.537 4.949 1 98.25 82 GLN B O 1
ATOM 1996 N N . ILE B 1 83 ? 7.822 14.679 6.483 1 98.73 83 ILE B N 1
ATOM 1997 C CA . ILE B 1 83 ? 6.903 13.625 6.896 1 98.73 83 ILE B CA 1
ATOM 1998 C C . ILE B 1 83 ? 5.656 14.245 7.524 1 98.73 83 ILE B C 1
ATOM 2000 O O . ILE B 1 83 ? 4.531 13.898 7.156 1 98.73 83 ILE B O 1
ATOM 2004 N N . ALA B 1 84 ? 5.898 15.2 8.409 1 98.9 84 ALA B N 1
ATOM 2005 C CA . ALA B 1 84 ? 4.801 15.863 9.11 1 98.9 84 ALA B CA 1
ATOM 2006 C C . ALA B 1 84 ? 3.897 16.609 8.133 1 98.9 84 ALA B C 1
ATOM 2008 O O . ALA B 1 84 ? 2.67 16.557 8.249 1 98.9 84 ALA B O 1
ATOM 2009 N N . TYR B 1 85 ? 4.516 17.28 7.208 1 98.78 85 TYR B N 1
ATOM 2010 C CA . TYR B 1 85 ? 3.78 18.061 6.22 1 98.78 85 TYR B CA 1
ATOM 2011 C C . TYR B 1 85 ? 2.844 17.173 5.409 1 98.78 85 TYR B C 1
ATOM 2013 O O . TYR B 1 85 ? 1.653 17.468 5.283 1 98.78 85 TYR B O 1
ATOM 2021 N N . GLN B 1 86 ? 3.328 16.073 4.843 1 98.72 86 GLN B N 1
ATOM 2022 C CA . GLN B 1 86 ? 2.529 15.177 4.014 1 98.72 86 GLN B CA 1
ATOM 2023 C C . GLN B 1 86 ? 1.439 14.494 4.835 1 98.72 86 GLN B C 1
ATOM 2025 O O . GLN B 1 86 ? 0.286 14.419 4.405 1 98.72 86 GLN B O 1
ATOM 2030 N N . PHE B 1 87 ? 1.817 14.028 6.042 1 98.93 87 PHE B N 1
ATOM 2031 C CA . PHE B 1 87 ? 0.87 13.265 6.845 1 98.93 87 PHE B CA 1
ATOM 2032 C C . PHE B 1 87 ? -0.242 14.164 7.371 1 98.93 87 PHE B C 1
ATOM 2034 O O . PHE B 1 87 ? -1.41 13.769 7.391 1 98.93 87 PHE B O 1
ATOM 2041 N N . ALA B 1 88 ? 0.145 15.344 7.817 1 98.91 88 ALA B N 1
ATOM 2042 C CA . ALA B 1 88 ? -0.862 16.278 8.315 1 98.91 88 ALA B CA 1
ATOM 2043 C C . ALA B 1 88 ? -1.917 16.566 7.251 1 98.91 88 ALA B C 1
ATOM 2045 O O . ALA B 1 88 ? -3.112 16.622 7.552 1 98.91 88 ALA B O 1
ATOM 2046 N N . HIS B 1 89 ? -1.511 16.712 6.029 1 98.83 89 HIS B N 1
ATOM 2047 C CA . HIS B 1 89 ? -2.41 16.948 4.905 1 98.83 89 HIS B CA 1
ATOM 2048 C C . HIS B 1 89 ? -3.389 15.792 4.73 1 98.83 89 HIS B C 1
ATOM 2050 O O . HIS B 1 89 ? -4.603 16.002 4.682 1 98.83 89 HIS B O 1
ATOM 2056 N N . GLU B 1 90 ? -2.888 14.59 4.68 1 98.8 90 GLU B N 1
ATOM 2057 C CA . GLU B 1 90 ? -3.716 13.41 4.449 1 98.8 90 GLU B CA 1
ATOM 2058 C C . GLU B 1 90 ? -4.582 13.097 5.666 1 98.8 90 GLU B C 1
ATOM 2060 O O . GLU B 1 90 ? -5.703 12.605 5.526 1 98.8 90 GLU B O 1
ATOM 2065 N N . TYR B 1 91 ? -4.027 13.397 6.87 1 98.81 91 TYR B N 1
ATOM 2066 C CA . TYR B 1 91 ? -4.817 13.152 8.071 1 98.81 91 TYR B CA 1
ATOM 2067 C C . TYR B 1 91 ? -6.015 14.092 8.138 1 98.81 91 TYR B C 1
ATOM 2069 O O . TYR B 1 91 ? -7.079 13.717 8.636 1 98.81 91 TYR B O 1
ATOM 2077 N N . MET B 1 92 ? -5.83 15.343 7.67 1 98.56 92 MET B N 1
ATOM 2078 C CA . MET B 1 92 ? -6.983 16.236 7.605 1 98.56 92 MET B CA 1
ATOM 2079 C C . MET B 1 92 ? -8.042 15.689 6.654 1 98.56 92 MET B C 1
ATOM 2081 O O . MET B 1 92 ? -9.238 15.756 6.946 1 98.56 92 MET B O 1
ATOM 2085 N N . HIS B 1 93 ? -7.668 15.108 5.509 1 98.65 93 HIS B N 1
ATOM 2086 C CA . HIS B 1 93 ? -8.624 14.392 4.672 1 98.65 93 HIS B CA 1
ATOM 2087 C C . HIS B 1 93 ? -9.314 13.279 5.454 1 98.65 93 HIS B C 1
ATOM 2089 O O . HIS B 1 93 ? -10.507 13.03 5.265 1 98.65 93 HIS B O 1
ATOM 2095 N N . TYR B 1 94 ? -8.543 12.585 6.244 1 98.59 94 TYR B N 1
ATOM 2096 C CA . TYR B 1 94 ? -9.108 11.531 7.079 1 98.59 94 TYR B CA 1
ATOM 2097 C C . TYR B 1 94 ? -10.237 12.071 7.949 1 98.59 94 TYR B C 1
ATOM 2099 O O . TYR B 1 94 ? -11.277 11.425 8.098 1 98.59 94 TYR B O 1
ATOM 2107 N N . ILE B 1 95 ? -9.989 13.219 8.52 1 97.98 95 ILE B N 1
ATOM 2108 C CA . ILE B 1 95 ? -11.001 13.846 9.363 1 97.98 95 ILE B CA 1
ATOM 2109 C C . ILE B 1 95 ? -12.256 14.127 8.541 1 97.98 95 ILE B C 1
ATOM 2111 O O . ILE B 1 95 ? -13.376 13.912 9.012 1 97.98 95 ILE B O 1
ATOM 2115 N N . PHE B 1 96 ? -12.109 14.583 7.282 1 98.01 96 PHE B N 1
ATOM 2116 C CA . PHE B 1 96 ? -13.255 14.756 6.397 1 98.01 96 PHE B CA 1
ATOM 2117 C C . PHE B 1 96 ? -14.005 13.442 6.22 1 98.01 96 PHE B C 1
ATOM 2119 O O . PHE B 1 96 ? -15.237 13.414 6.26 1 98.01 96 PHE B O 1
ATOM 2126 N N . PHE B 1 97 ? -13.285 12.34 6.03 1 98.15 97 PHE B N 1
ATOM 2127 C CA . PHE B 1 97 ? -13.916 11.035 5.873 1 98.15 97 PHE B CA 1
ATOM 2128 C C . PHE B 1 97 ? -14.661 10.638 7.141 1 98.15 97 PHE B C 1
ATOM 2130 O O . PHE B 1 97 ? -15.751 10.066 7.073 1 98.15 97 PHE B O 1
ATOM 2137 N N . CYS B 1 98 ? -14.037 10.914 8.275 1 97.27 98 CYS B N 1
ATOM 2138 C CA . CYS B 1 98 ? -14.672 10.573 9.543 1 97.27 98 CYS B CA 1
ATOM 2139 C C . CYS B 1 98 ? -15.981 11.332 9.72 1 97.27 98 CYS B C 1
ATOM 2141 O O . CYS B 1 98 ? -16.936 10.806 10.295 1 97.27 98 CYS B O 1
ATOM 2143 N N . LYS B 1 99 ? -16.016 12.537 9.235 1 96.37 99 LYS B N 1
ATOM 2144 C CA . LYS B 1 99 ? -17.185 13.395 9.408 1 96.37 99 LYS B CA 1
ATOM 2145 C C . LYS B 1 99 ? -18.257 13.079 8.37 1 96.37 99 LYS B C 1
ATOM 2147 O O . LYS B 1 99 ? -19.452 13.11 8.674 1 96.37 99 LYS B O 1
ATOM 2152 N N . TYR B 1 100 ? -17.843 12.77 7.139 1 97 100 TYR B N 1
ATOM 2153 C CA . TYR B 1 100 ? -18.822 12.731 6.058 1 97 100 TYR B CA 1
ATOM 2154 C C . TYR B 1 100 ? -18.967 11.319 5.504 1 97 100 TYR B C 1
ATOM 2156 O O . TYR B 1 100 ? -19.811 11.068 4.641 1 97 100 TYR B O 1
ATOM 2164 N N . GLY B 1 101 ? -18.103 10.407 5.978 1 96.95 101 GLY B N 1
ATOM 2165 C CA . GLY B 1 101 ? -18.231 9.011 5.592 1 96.95 101 GLY B CA 1
ATOM 2166 C C . GLY B 1 101 ? -17.345 8.632 4.42 1 96.95 101 GLY B C 1
ATOM 2167 O O . GLY B 1 101 ? -16.8 9.504 3.74 1 96.95 101 GLY B O 1
ATOM 2168 N N . LEU B 1 102 ? -17.242 7.34 4.136 1 97.33 102 LEU B N 1
ATOM 2169 C CA . LEU B 1 102 ? -16.339 6.795 3.129 1 97.33 102 LEU B CA 1
ATOM 2170 C C . LEU B 1 102 ? -16.839 7.109 1.723 1 97.33 102 LEU B C 1
ATOM 2172 O O . LEU B 1 102 ? -16.073 7.049 0.759 1 97.33 102 LEU B O 1
ATOM 2176 N N . GLN B 1 103 ? -18.106 7.403 1.586 1 95.63 103 GLN B N 1
ATOM 2177 C CA . GLN B 1 103 ? -18.702 7.625 0.273 1 95.63 103 GLN B CA 1
ATOM 2178 C C . GLN B 1 103 ? -18.773 9.114 -0.054 1 95.63 103 GLN B C 1
ATOM 2180 O O . GLN B 1 103 ? -19.436 9.513 -1.013 1 95.63 103 GLN B O 1
ATOM 2185 N N . LYS B 1 104 ? -18.075 9.864 0.809 1 96.04 104 LYS B N 1
ATOM 2186 C CA . LYS B 1 104 ? -18.103 11.294 0.515 1 96.04 104 LYS B CA 1
ATOM 2187 C C . LYS B 1 104 ? -17.573 11.577 -0.888 1 96.04 104 LYS B C 1
ATOM 2189 O O . LYS B 1 104 ? -16.796 10.791 -1.434 1 96.04 104 LYS B O 1
ATOM 2194 N N . PRO B 1 105 ? -17.943 12.714 -1.428 1 94.51 105 PRO B N 1
ATOM 2195 C CA . PRO B 1 105 ? -17.362 13.09 -2.719 1 94.51 105 PRO B CA 1
ATOM 2196 C C . PRO B 1 105 ? -15.853 13.309 -2.646 1 94.51 105 PRO B C 1
ATOM 2198 O O . PRO B 1 105 ? -15.304 13.49 -1.556 1 94.51 105 PRO B O 1
ATOM 2201 N N . SER B 1 106 ? -15.221 13.22 -3.799 1 94.48 106 SER B N 1
ATOM 2202 C CA . SER B 1 106 ? -13.798 13.531 -3.889 1 94.48 106 SER B CA 1
ATOM 2203 C C . SER B 1 106 ? -13.509 14.943 -3.392 1 94.48 106 SER B C 1
ATOM 2205 O O . SER B 1 106 ? -14.367 15.825 -3.476 1 94.48 106 SER B O 1
ATOM 2207 N N . ALA B 1 107 ? -12.339 15.151 -2.919 1 95.41 107 ALA B N 1
ATOM 2208 C CA . ALA B 1 107 ? -11.933 16.444 -2.374 1 95.41 107 ALA B CA 1
ATOM 2209 C C . ALA B 1 107 ? -12.054 17.544 -3.425 1 95.41 107 ALA B C 1
ATOM 2211 O O . ALA B 1 107 ? -11.566 17.395 -4.548 1 95.41 107 ALA B O 1
ATOM 2212 N N . ASP B 1 108 ? -12.713 18.612 -3.101 1 95.48 108 ASP B N 1
ATOM 2213 C CA . ASP B 1 108 ? -12.791 19.792 -3.957 1 95.48 108 ASP B CA 1
ATOM 2214 C C . ASP B 1 108 ? -11.718 20.812 -3.584 1 95.48 108 ASP B C 1
ATOM 2216 O O . ASP B 1 108 ? -10.815 20.513 -2.8 1 95.48 108 ASP B O 1
ATOM 2220 N N . GLU B 1 109 ? -11.777 21.968 -4.186 1 95.96 109 GLU B N 1
ATOM 2221 C CA . GLU B 1 109 ? -10.779 23.01 -3.959 1 95.96 109 GLU B CA 1
ATOM 2222 C C . GLU B 1 109 ? -10.778 23.465 -2.502 1 95.96 109 GLU B C 1
ATOM 2224 O O . GLU B 1 109 ? -9.721 23.75 -1.936 1 95.96 109 GLU B O 1
ATOM 2229 N N . ARG B 1 110 ? -11.913 23.574 -1.949 1 96.66 110 ARG B N 1
ATOM 2230 C CA . ARG B 1 110 ? -12.027 24.006 -0.56 1 96.66 110 ARG B CA 1
ATOM 2231 C C . ARG B 1 110 ? -11.353 23.011 0.38 1 96.66 110 ARG B C 1
ATOM 2233 O O . ARG B 1 110 ? -10.561 23.4 1.24 1 96.66 110 ARG B O 1
ATOM 2240 N N . GLU B 1 111 ? -11.714 21.75 0.233 1 97.98 111 GLU B N 1
ATOM 2241 C CA . GLU B 1 111 ? -11.097 20.722 1.066 1 97.98 111 GLU B CA 1
ATOM 2242 C C . GLU B 1 111 ? -9.581 20.71 0.895 1 97.98 111 GLU B C 1
ATOM 2244 O O . GLU B 1 111 ? -8.841 20.598 1.875 1 97.98 111 GLU B O 1
ATOM 2249 N N . GLU B 1 112 ? -9.097 20.837 -0.292 1 98.07 112 GLU B N 1
ATOM 2250 C CA . GLU B 1 112 ? -7.661 20.87 -0.552 1 98.07 112 GLU B CA 1
ATOM 2251 C C . GLU B 1 112 ? -7 22.054 0.148 1 98.07 112 GLU B C 1
ATOM 2253 O O . GLU B 1 112 ? -5.892 21.931 0.675 1 98.07 112 GLU B O 1
ATOM 2258 N N . SER B 1 113 ? -7.67 23.184 0.117 1 98.15 113 SER B N 1
ATOM 2259 C CA . SER B 1 113 ? -7.13 24.364 0.785 1 98.15 113 SER B CA 1
ATOM 2260 C C . SER B 1 113 ? -7.052 24.158 2.294 1 98.15 113 SER B C 1
ATOM 2262 O O . SER B 1 113 ? -6.08 24.567 2.932 1 98.15 113 SER B O 1
ATOM 2264 N N . ILE B 1 114 ? -8.062 23.544 2.78 1 98.43 114 ILE B N 1
ATOM 2265 C CA . ILE B 1 114 ? -8.11 23.294 4.216 1 98.43 114 ILE B CA 1
ATOM 2266 C C . ILE B 1 114 ? -7.001 22.319 4.606 1 98.43 114 ILE B C 1
ATOM 2268 O O . ILE B 1 114 ? -6.305 22.528 5.604 1 98.43 114 ILE B O 1
ATOM 2272 N N . CYS B 1 115 ? -6.804 21.293 3.864 1 98.62 115 CYS B N 1
ATOM 2273 C CA . CYS B 1 115 ? -5.772 20.304 4.154 1 98.62 115 CYS B CA 1
ATOM 2274 C C . CYS B 1 115 ? -4.381 20.908 4.006 1 98.62 115 CYS B C 1
ATOM 2276 O O . CYS B 1 115 ? -3.475 20.589 4.779 1 98.62 115 CYS B O 1
ATOM 2278 N N . SER B 1 116 ? -4.24 21.786 2.981 1 98.59 116 SER B N 1
ATOM 2279 C CA . SER B 1 116 ? -2.977 22.5 2.824 1 98.59 116 SER B CA 1
ATOM 2280 C C . SER B 1 116 ? -2.699 23.402 4.022 1 98.59 116 SER B C 1
ATOM 2282 O O . SER B 1 116 ? -1.576 23.442 4.528 1 98.59 116 SER B O 1
ATOM 2284 N N . ALA B 1 117 ? -3.676 24.118 4.485 1 98.68 117 ALA B N 1
ATOM 2285 C CA . ALA B 1 117 ? -3.534 24.959 5.671 1 98.68 117 ALA B CA 1
ATOM 2286 C C . ALA B 1 117 ? -3.145 24.127 6.889 1 98.68 117 ALA B C 1
ATOM 2288 O O . ALA B 1 117 ? -2.284 24.53 7.675 1 98.68 117 ALA B O 1
ATOM 2289 N N . ALA B 1 118 ? -3.816 22.991 7.056 1 98.78 118 ALA B N 1
ATOM 2290 C CA . ALA B 1 118 ? -3.544 22.11 8.188 1 98.78 118 ALA B CA 1
ATOM 2291 C C . ALA B 1 118 ? -2.071 21.713 8.233 1 98.78 118 ALA B C 1
ATOM 2293 O O . ALA B 1 118 ? -1.463 21.683 9.305 1 98.78 118 ALA B O 1
ATOM 2294 N N . SER B 1 119 ? -1.455 21.392 7.084 1 98.64 119 SER B N 1
ATOM 2295 C CA . SER B 1 119 ? -0.039 21.045 7.013 1 98.64 119 SER B CA 1
ATOM 2296 C C . SER B 1 119 ? 0.833 22.166 7.571 1 98.64 119 SER B C 1
ATOM 2298 O O . SER B 1 119 ? 1.767 21.911 8.333 1 98.64 119 SER B O 1
ATOM 2300 N N . LEU B 1 120 ? 0.517 23.349 7.176 1 98.67 120 LEU B N 1
ATOM 2301 C CA . LEU B 1 120 ? 1.311 24.497 7.601 1 98.67 120 LEU B CA 1
ATOM 2302 C C . LEU B 1 120 ? 1.136 24.756 9.094 1 98.67 120 LEU B C 1
ATOM 2304 O O . LEU B 1 120 ? 2.1 25.09 9.787 1 98.67 120 LEU B O 1
ATOM 2308 N N . ILE B 1 121 ? -0.055 24.611 9.593 1 98.87 121 ILE B N 1
ATOM 2309 C CA . ILE B 1 121 ? -0.328 24.837 11.008 1 98.87 121 ILE B CA 1
ATOM 2310 C C . ILE B 1 121 ? 0.432 23.815 11.85 1 98.87 121 ILE B C 1
ATOM 2312 O O . ILE B 1 121 ? 1.035 24.165 12.867 1 98.87 121 ILE B O 1
ATOM 2316 N N . VAL B 1 122 ? 0.405 22.586 11.43 1 98.82 122 VAL B N 1
ATOM 2317 C CA . VAL B 1 122 ? 1.13 21.542 12.146 1 98.82 122 VAL B CA 1
ATOM 2318 C C . VAL B 1 122 ? 2.624 21.859 12.151 1 98.82 122 VAL B C 1
ATOM 2320 O O . VAL B 1 122 ? 3.291 21.722 13.179 1 98.82 122 VAL B O 1
ATOM 2323 N N . LEU B 1 123 ? 3.165 22.291 11.026 1 98.74 123 LEU B N 1
ATOM 2324 C CA . LEU B 1 123 ? 4.578 22.65 10.97 1 98.74 123 LEU B CA 1
ATOM 2325 C C . LEU B 1 123 ? 4.871 23.849 11.866 1 98.74 123 LEU B C 1
ATOM 2327 O O . LEU B 1 123 ? 5.906 23.892 12.534 1 98.74 123 LEU B O 1
ATOM 2331 N N . HIS B 1 124 ? 3.988 24.804 11.831 1 98.65 124 HIS B N 1
ATOM 2332 C CA . HIS B 1 124 ? 4.131 25.979 12.683 1 98.65 124 HIS B CA 1
ATOM 2333 C C . HIS B 1 124 ? 4.243 25.585 14.152 1 98.65 124 HIS B C 1
ATOM 2335 O O . HIS B 1 124 ? 5.101 26.098 14.873 1 98.65 124 HIS B O 1
ATOM 2341 N N . ASP B 1 125 ? 3.472 24.681 14.569 1 98.67 125 ASP B N 1
ATOM 2342 C CA . ASP B 1 125 ? 3.365 24.325 15.98 1 98.67 125 ASP B CA 1
ATOM 2343 C C . ASP B 1 125 ? 4.442 23.318 16.376 1 98.67 125 ASP B C 1
ATOM 2345 O O . ASP B 1 125 ? 4.96 23.362 17.494 1 98.67 125 ASP B O 1
ATOM 2349 N N . MET B 1 126 ? 4.776 22.391 15.484 1 98.52 126 MET B N 1
ATOM 2350 C CA . MET B 1 126 ? 5.555 21.236 15.919 1 98.52 126 MET B CA 1
ATOM 2351 C C . MET B 1 126 ? 6.975 21.298 15.366 1 98.52 126 MET B C 1
ATOM 2353 O O . MET B 1 126 ? 7.89 20.687 15.922 1 98.52 126 MET B O 1
ATOM 2357 N N . TYR B 1 127 ? 7.114 21.929 14.289 1 98.1 127 TYR B N 1
ATOM 2358 C CA . TYR B 1 127 ? 8.416 21.992 13.633 1 98.1 127 TYR B CA 1
ATOM 2359 C C . TYR B 1 127 ? 8.723 23.41 13.167 1 98.1 127 TYR B C 1
ATOM 2361 O O . TYR B 1 127 ? 9.029 23.631 11.993 1 98.1 127 TYR B O 1
ATOM 2369 N N . PRO B 1 128 ? 8.815 24.334 14.058 1 97.98 128 PRO B N 1
ATOM 2370 C CA . PRO B 1 128 ? 8.882 25.756 13.713 1 97.98 128 PRO B CA 1
ATOM 2371 C C . PRO B 1 128 ? 10.139 26.113 12.923 1 97.98 128 PRO B C 1
ATOM 2373 O O . PRO B 1 128 ? 10.122 27.049 12.12 1 97.98 128 PRO B O 1
ATOM 2376 N N . ALA B 1 129 ? 11.229 25.389 13.074 1 97.66 129 ALA B N 1
ATOM 2377 C CA . ALA B 1 129 ? 12.478 25.667 12.37 1 97.66 129 ALA B CA 1
ATOM 2378 C C . ALA B 1 129 ? 12.3 25.53 10.861 1 97.66 129 ALA B C 1
ATOM 2380 O O . ALA B 1 129 ? 13.055 26.122 10.085 1 97.66 129 ALA B O 1
ATOM 2381 N N . PHE B 1 130 ? 11.257 24.793 10.457 1 97.51 130 PHE B N 1
ATOM 2382 C CA . PHE B 1 130 ? 11.064 24.51 9.04 1 97.51 130 PHE B CA 1
ATOM 2383 C C . PHE B 1 130 ? 9.858 25.268 8.497 1 97.51 130 PHE B C 1
ATOM 2385 O O . PHE B 1 130 ? 9.593 25.242 7.293 1 97.51 130 PHE B O 1
ATOM 2392 N N . PHE B 1 131 ? 9.183 25.901 9.312 1 97.98 131 PHE B N 1
ATOM 2393 C CA . PHE B 1 131 ? 7.893 26.487 8.97 1 97.98 131 PHE B CA 1
ATOM 2394 C C . PHE B 1 131 ? 8.038 27.486 7.828 1 97.98 131 PHE B C 1
ATOM 2396 O O . PHE B 1 131 ? 7.326 27.399 6.826 1 97.98 131 PHE B O 1
ATOM 2403 N N . ASP B 1 132 ? 8.982 28.394 7.9 1 97.37 132 ASP B N 1
ATOM 2404 C CA . ASP B 1 132 ? 9.113 29.461 6.912 1 97.37 132 ASP B CA 1
ATOM 2405 C C . ASP B 1 132 ? 9.404 28.892 5.525 1 97.37 132 ASP B C 1
ATOM 2407 O O . ASP B 1 132 ? 8.849 29.359 4.528 1 97.37 132 ASP B O 1
ATOM 2411 N N . SER B 1 133 ? 10.242 27.981 5.494 1 97.14 133 SER B N 1
ATOM 2412 C CA . SER B 1 133 ? 10.592 27.363 4.22 1 97.14 133 SER B CA 1
ATOM 2413 C C . SER B 1 133 ? 9.378 26.707 3.571 1 97.14 133 SER B C 1
ATOM 2415 O O . SER B 1 133 ? 9.153 26.858 2.368 1 97.14 133 SER B O 1
ATOM 2417 N N . PHE B 1 134 ? 8.553 26.021 4.308 1 97.48 134 PHE B N 1
ATOM 2418 C CA . PHE B 1 134 ? 7.381 25.339 3.773 1 97.48 134 PHE B CA 1
ATOM 2419 C C . PHE B 1 134 ? 6.286 26.339 3.421 1 97.48 134 PHE B C 1
ATOM 2421 O O . PHE B 1 134 ? 5.552 26.147 2.449 1 97.48 134 PHE B O 1
ATOM 2428 N N . ASN B 1 135 ? 6.172 27.313 4.274 1 97.12 135 ASN B N 1
ATOM 2429 C CA . ASN B 1 135 ? 5.212 28.367 3.966 1 97.12 135 ASN B CA 1
ATOM 2430 C C . ASN B 1 135 ? 5.522 29.035 2.629 1 97.12 135 ASN B C 1
ATOM 2432 O O . ASN B 1 135 ? 4.622 29.251 1.816 1 97.12 135 ASN B O 1
ATOM 2436 N N . ASP B 1 136 ? 6.785 29.384 2.391 1 97.11 136 ASP B N 1
ATOM 2437 C CA . ASP B 1 136 ? 7.211 29.971 1.124 1 97.11 136 ASP B CA 1
ATOM 2438 C C . ASP B 1 136 ? 6.978 29.005 -0.035 1 97.11 136 ASP B C 1
ATOM 2440 O O . ASP B 1 136 ? 6.534 29.412 -1.11 1 97.11 136 ASP B O 1
ATOM 2444 N N . TYR B 1 137 ? 7.288 27.789 0.213 1 96.55 137 TYR B N 1
ATOM 2445 C CA . TYR B 1 137 ? 7.097 26.753 -0.796 1 96.55 137 TYR B CA 1
ATOM 2446 C C . TYR B 1 137 ? 5.635 26.668 -1.219 1 96.55 137 TYR B C 1
ATOM 2448 O O . TYR B 1 137 ? 5.327 26.656 -2.413 1 96.55 137 TYR B O 1
ATOM 2456 N N . VAL B 1 138 ? 4.68 26.601 -0.26 1 97 138 VAL B N 1
ATOM 2457 C CA . VAL B 1 138 ? 3.253 26.459 -0.529 1 97 138 VAL B CA 1
ATOM 2458 C C . VAL B 1 138 ? 2.745 27.685 -1.285 1 97 138 VAL B C 1
ATOM 2460 O O . VAL B 1 138 ? 1.969 27.558 -2.235 1 97 138 VAL B O 1
ATOM 2463 N N . LYS B 1 139 ? 3.229 28.821 -0.972 1 95.95 139 LYS B N 1
ATOM 2464 C CA . LYS B 1 139 ? 2.803 30.07 -1.597 1 95.95 139 LYS B CA 1
ATOM 2465 C C . LYS B 1 139 ? 3.281 30.152 -3.043 1 95.95 139 LYS B C 1
ATOM 2467 O O . LYS B 1 139 ? 2.734 30.916 -3.841 1 95.95 139 LYS B O 1
ATOM 2472 N N . ALA B 1 140 ? 4.278 29.336 -3.393 1 94.7 140 ALA B N 1
ATOM 2473 C CA . ALA B 1 140 ? 4.872 29.381 -4.727 1 94.7 140 ALA B CA 1
ATOM 2474 C C . ALA B 1 140 ? 4.322 28.266 -5.611 1 94.7 140 ALA B C 1
ATOM 2476 O O . ALA B 1 140 ? 4.66 28.179 -6.794 1 94.7 140 ALA B O 1
ATOM 2477 N N . LEU B 1 141 ? 3.462 27.432 -5.078 1 92.98 141 LEU B N 1
ATOM 2478 C CA . LEU B 1 141 ? 2.933 26.31 -5.845 1 92.98 141 LEU B CA 1
ATOM 2479 C C . LEU B 1 141 ? 2.027 26.8 -6.97 1 92.98 141 LEU B C 1
ATOM 2481 O O . LEU B 1 141 ? 1.379 27.841 -6.842 1 92.98 141 LEU B O 1
ATOM 2485 N N . SER B 1 142 ? 2.016 26.081 -8.043 1 89.64 142 SER B N 1
ATOM 2486 C CA . SER B 1 142 ? 1.175 26.436 -9.181 1 89.64 142 SER B CA 1
ATOM 2487 C C . SER B 1 142 ? -0.294 26.136 -8.897 1 89.64 142 SER B C 1
ATOM 2489 O O . SER B 1 142 ? -1.183 26.78 -9.456 1 89.64 142 SER B O 1
ATOM 2491 N N . ASN B 1 143 ? -0.503 25.186 -8.031 1 89.33 143 ASN B N 1
ATOM 2492 C CA . ASN B 1 143 ? -1.866 24.78 -7.709 1 89.33 143 ASN B CA 1
ATOM 2493 C C . ASN B 1 143 ? -2.556 25.797 -6.805 1 89.33 143 ASN B C 1
ATOM 2495 O O . ASN B 1 143 ? -2.148 25.993 -5.659 1 89.33 143 ASN B O 1
ATOM 2499 N N . ASN B 1 144 ? -3.61 26.307 -7.198 1 90.75 144 ASN B N 1
ATOM 2500 C CA . ASN B 1 144 ? -4.306 27.385 -6.504 1 90.75 144 ASN B CA 1
ATOM 2501 C C . ASN B 1 144 ? -4.88 26.915 -5.171 1 90.75 144 ASN B C 1
ATOM 2503 O O . ASN B 1 144 ? -4.879 27.663 -4.192 1 90.75 144 ASN B O 1
ATOM 2507 N N . SER B 1 145 ? -5.347 25.736 -5.131 1 90.62 145 SER B N 1
ATOM 2508 C CA . SER B 1 145 ? -5.937 25.22 -3.9 1 90.62 145 SER B CA 1
ATOM 2509 C C . SER B 1 145 ? -4.896 25.109 -2.792 1 90.62 145 SER B C 1
ATOM 2511 O O . SER B 1 145 ? -5.181 25.415 -1.632 1 90.62 145 SER B O 1
ATOM 2513 N N . TYR B 1 146 ? -3.764 24.766 -3.144 1 93.15 146 TYR B N 1
ATOM 2514 C CA . TYR B 1 146 ? -2.69 24.657 -2.163 1 93.15 146 TYR B CA 1
ATOM 2515 C C . TYR B 1 146 ? -2.235 26.035 -1.696 1 93.15 146 TYR B C 1
ATOM 2517 O O . TYR B 1 146 ? -2.045 26.26 -0.499 1 93.15 146 TYR B O 1
ATOM 2525 N N . ARG B 1 147 ? -2.152 26.963 -2.609 1 95.62 147 ARG B N 1
ATOM 2526 C CA . ARG B 1 147 ? -1.765 28.323 -2.249 1 95.62 147 ARG B CA 1
ATOM 2527 C C . ARG B 1 147 ? -2.798 28.96 -1.325 1 95.62 147 ARG B C 1
ATOM 2529 O O . ARG B 1 147 ? -2.44 29.646 -0.365 1 95.62 147 ARG B O 1
ATOM 2536 N N . ALA B 1 148 ? -3.976 28.677 -1.686 1 96.69 148 ALA B N 1
ATOM 2537 C CA . ALA B 1 148 ? -5.06 29.203 -0.861 1 96.69 148 ALA B CA 1
ATOM 2538 C C . ALA B 1 148 ? -4.966 28.676 0.568 1 96.69 148 ALA 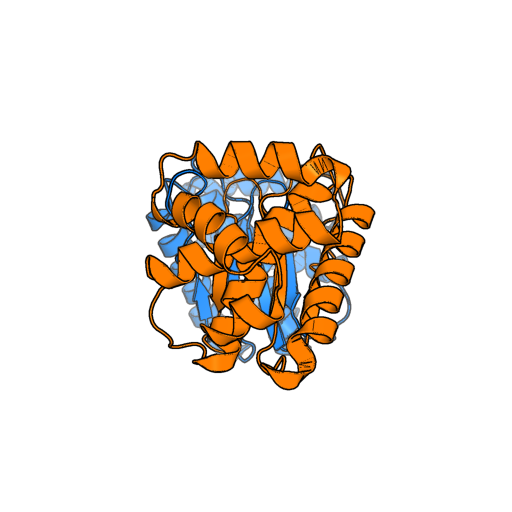B C 1
ATOM 2540 O O . ALA B 1 148 ? -5.455 29.313 1.505 1 96.69 148 ALA B O 1
ATOM 2541 N N . GLY B 1 149 ? -4.337 27.556 0.721 1 97.49 149 GLY B N 1
ATOM 2542 C CA . GLY B 1 149 ? -4.129 26.995 2.046 1 97.49 149 GLY B CA 1
ATOM 2543 C C . GLY B 1 149 ? -3.237 27.852 2.924 1 97.49 149 GLY B C 1
ATOM 2544 O O . GLY B 1 149 ? -3.464 27.96 4.131 1 97.49 149 GLY B O 1
ATOM 2545 N N . ALA B 1 150 ? -2.218 28.441 2.315 1 97.53 150 ALA B N 1
ATOM 2546 C CA . ALA B 1 150 ? -1.333 29.326 3.068 1 97.53 150 ALA B CA 1
ATOM 2547 C C . ALA B 1 150 ? -2.087 30.55 3.579 1 97.53 150 ALA B C 1
ATOM 2549 O O . ALA B 1 150 ? -1.929 30.946 4.736 1 97.53 150 ALA B O 1
ATOM 2550 N N . ASP B 1 151 ? -2.852 31.125 2.692 1 97.12 151 ASP B N 1
ATOM 2551 C CA . ASP B 1 151 ? -3.668 32.27 3.083 1 97.12 151 ASP B CA 1
ATOM 2552 C C . ASP B 1 151 ? -4.645 31.894 4.195 1 97.12 151 ASP B C 1
ATOM 2554 O O . ASP B 1 151 ? -4.844 32.661 5.14 1 97.12 151 ASP B O 1
ATOM 2558 N N . LEU B 1 152 ? -5.224 30.767 4.051 1 98.19 152 LEU B N 1
ATOM 2559 C CA . LEU B 1 152 ? -6.194 30.296 5.033 1 98.19 152 LEU B CA 1
ATOM 2560 C C . LEU B 1 152 ? -5.529 30.062 6.385 1 98.19 152 LEU B C 1
ATOM 2562 O O . LEU B 1 152 ? -6.104 30.383 7.428 1 98.19 152 LEU B O 1
ATOM 2566 N N . ALA B 1 153 ? -4.36 29.479 6.389 1 98.35 153 ALA B N 1
ATOM 2567 C CA . ALA B 1 153 ? -3.619 29.27 7.63 1 98.35 153 ALA B CA 1
ATOM 2568 C C . ALA B 1 153 ? -3.39 30.59 8.361 1 98.35 153 ALA B C 1
ATOM 2570 O O . ALA B 1 153 ? -3.537 30.664 9.583 1 98.35 153 ALA B O 1
ATOM 2571 N N . GLU B 1 154 ? -3.043 31.579 7.586 1 97.38 154 GLU B N 1
ATOM 2572 C CA . GLU B 1 154 ? -2.849 32.908 8.159 1 97.38 154 GLU B CA 1
ATOM 2573 C C . GLU B 1 154 ? -4.158 33.471 8.703 1 97.38 154 GLU B C 1
ATOM 2575 O O . GLU B 1 154 ? -4.187 34.05 9.791 1 97.38 154 GLU B O 1
ATOM 2580 N N . LYS B 1 155 ? -5.166 33.312 7.909 1 97.62 155 LYS B N 1
ATOM 2581 C CA . LYS B 1 155 ? -6.479 33.836 8.274 1 97.62 155 LYS B CA 1
ATOM 2582 C C . LYS B 1 155 ? -6.955 33.25 9.6 1 97.62 155 LYS B C 1
ATOM 2584 O O . LYS B 1 155 ? -7.619 33.933 10.383 1 97.62 155 LYS B O 1
ATOM 2589 N N . VAL B 1 156 ? -6.626 32.022 9.878 1 98.13 156 VAL B N 1
ATOM 2590 C CA . VAL B 1 156 ? -7.088 31.383 11.106 1 98.13 156 VAL B CA 1
ATOM 2591 C C . VAL B 1 156 ? -6.006 31.482 12.179 1 98.13 156 VAL B C 1
ATOM 2593 O O . VAL B 1 156 ? -6.031 30.742 13.165 1 98.13 156 VAL B O 1
ATOM 2596 N N . LYS B 1 157 ? -4.955 32.287 11.961 1 97.88 157 LYS B N 1
ATOM 2597 C CA . LYS B 1 157 ? -3.88 32.597 12.89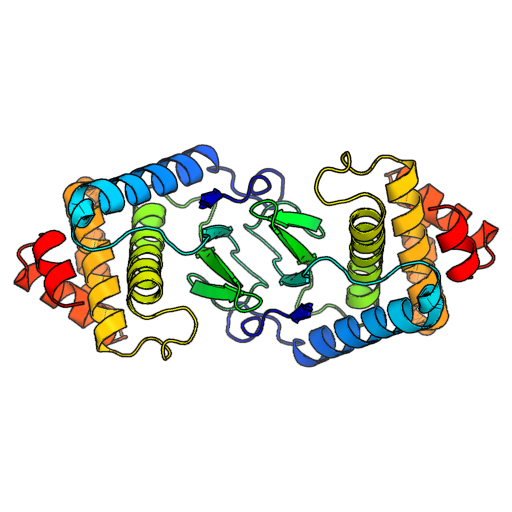9 1 97.88 157 LYS B CA 1
ATOM 2598 C C . LYS B 1 157 ? -3.14 31.332 13.325 1 97.88 157 LYS B C 1
ATOM 2600 O O . LYS B 1 157 ? -2.796 31.174 14.498 1 97.88 157 LYS B O 1
ATOM 2605 N N . TYR B 1 158 ? -3.116 30.394 12.431 1 98.21 158 TYR B N 1
ATOM 2606 C CA . TYR B 1 158 ? -2.388 29.143 12.615 1 98.21 158 TYR B CA 1
ATOM 2607 C C . TYR B 1 158 ? -2.933 28.365 13.807 1 98.21 158 TYR B C 1
ATOM 2609 O O . TYR B 1 158 ? -2.169 27.76 14.563 1 98.21 158 TYR B O 1
ATOM 2617 N N . ASP B 1 159 ? -4.219 28.509 13.987 1 97.79 159 ASP B N 1
ATOM 2618 C CA . ASP B 1 159 ? -4.918 27.755 15.023 1 97.79 159 ASP B CA 1
ATOM 2619 C C . ASP B 1 159 ? -5.745 26.624 14.416 1 97.79 159 ASP B C 1
ATOM 2621 O O . ASP B 1 159 ? -6.765 26.872 13.769 1 97.79 159 ASP B O 1
ATOM 2625 N N . ILE B 1 160 ? -5.448 25.405 14.747 1 98.17 160 ILE B N 1
ATOM 2626 C CA . ILE B 1 160 ? -6.053 24.235 14.12 1 98.17 160 ILE B CA 1
ATOM 2627 C C . ILE B 1 160 ? -7.51 24.109 14.56 1 98.17 160 ILE B C 1
ATOM 2629 O O . ILE B 1 160 ? -8.343 23.576 13.824 1 98.17 160 ILE B O 1
ATOM 2633 N N . ASN B 1 161 ? -7.848 24.583 15.728 1 96.41 161 ASN B N 1
ATOM 2634 C CA . ASN B 1 161 ? -9.225 24.54 16.207 1 96.41 161 ASN B CA 1
ATOM 2635 C C . ASN B 1 161 ? -10.134 25.448 15.383 1 96.41 161 ASN B C 1
ATOM 2637 O O . ASN B 1 161 ? -11.275 25.088 15.087 1 96.41 161 ASN B O 1
ATOM 2641 N N . ILE B 1 162 ? -9.584 26.574 15.084 1 96.76 162 ILE B N 1
ATOM 2642 C CA . ILE B 1 162 ? -10.355 27.507 14.269 1 96.76 162 ILE B CA 1
ATOM 2643 C C . ILE B 1 162 ? -10.516 26.949 12.857 1 96.76 162 ILE B C 1
ATOM 2645 O O . ILE B 1 162 ? -11.593 27.043 12.265 1 96.76 162 ILE B O 1
ATOM 2649 N N . LEU B 1 163 ? -9.457 26.353 12.337 1 97.54 163 LEU B N 1
ATOM 2650 C CA . LEU B 1 163 ? -9.514 25.75 11.01 1 97.54 163 LEU B CA 1
ATOM 2651 C C . LEU B 1 163 ? -10.572 24.653 10.957 1 97.54 163 LEU B C 1
ATOM 2653 O O . LEU B 1 163 ? -11.33 24.563 9.988 1 97.54 163 LEU B O 1
ATOM 2657 N N . ALA B 1 164 ? -10.627 23.812 12 1 94.7 164 ALA B N 1
ATOM 2658 C CA . ALA B 1 164 ? -11.508 22.648 12.045 1 94.7 164 ALA B CA 1
ATOM 2659 C C . ALA B 1 164 ? -12.975 23.071 12.065 1 94.7 164 ALA B C 1
ATOM 2661 O O . ALA B 1 164 ? -13.853 22.305 11.662 1 94.7 164 ALA B O 1
ATOM 2662 N N . ARG B 1 165 ? -13.235 24.253 12.451 1 91.21 165 ARG B N 1
ATOM 2663 C CA . ARG B 1 165 ? -14.604 24.752 12.526 1 91.21 165 ARG B CA 1
ATOM 2664 C C . ARG B 1 165 ? -15.16 25.039 11.135 1 91.21 165 ARG B C 1
ATOM 2666 O O . ARG B 1 165 ? -16.375 25.149 10.956 1 91.21 165 ARG B O 1
ATOM 2673 N N . ILE B 1 166 ? -14.282 25.129 10.227 1 90.83 166 ILE B N 1
ATOM 2674 C CA . ILE B 1 166 ? -14.715 25.446 8.87 1 90.83 166 ILE B CA 1
ATOM 2675 C C . ILE B 1 166 ? -15.016 24.156 8.11 1 90.83 166 ILE B C 1
ATOM 2677 O O . ILE B 1 166 ? -15.521 24.195 6.986 1 90.83 166 ILE B O 1
ATOM 2681 N N . ILE B 1 167 ? -14.816 22.979 8.711 1 90.74 167 ILE B N 1
ATOM 2682 C CA . ILE B 1 167 ? -15.029 21.675 8.093 1 90.74 167 ILE B CA 1
ATOM 2683 C C . ILE B 1 167 ? -16.495 21.269 8.237 1 90.74 167 ILE B C 1
ATOM 2685 O O . ILE B 1 167 ? -17.094 21.451 9.299 1 90.74 167 ILE B O 1
#

Organism: NCBI:txid33039

Radius of gyration: 21.97 Å; Cα contacts (8 Å, |Δi|>4): 591; chains: 2; bounding box: 39×67×45 Å

pLDDT: mean 96.28, std 3.39, range [75.84, 98.93]